Protein AF-A0ABD5V9C4-F1 (afdb_monomer)

Mean predicted aligned error: 9.64 Å

Foldseek 3Di:
DDDPPPVVLVVVLQVVQLAKAFPVRVVVCVVVVNHDPLRVLQLVLLLCLQQHADPNAHQLDPLSNCCSVPRLEIEGEHEFDPDDLDFALNRGDLVSLLSNLVRVLVCVVCSVVSHQQYKYKYHYQAPPDLPSYDPVRQVSNLQSSLQSNLVNAPAFAAPPADLFLVFLRHARDHNNFGWQKAKAACNQPQQSSRHDVSGIMIMITTPSSCVQLAPPDPSNVVSVVSSQVSSCVRSVHHDPPQPDHSVDRVHRSLCRNYPDNDPPADVVVHDPHDGDGDDPPPPPPPPDDDDPPDDDDDDDDDD

Nearest PDB structures (foldseek):
  3vx8-assembly2_D  TM=3.347E-01  e=6.903E+00  Arabidopsis thaliana
  4jd7-assembly1_A  TM=1.913E-01  e=1.996E+00  Pseudomonas putida F1

Sequence (303 aa):
MSTGVASGREELVGGDVVRLFEQPRVERRIENGTLPAWARRQYEAFDEKLLGERNGTDFPCHFGVDAQRNGGALYTFVPLADGTNAVGADALDATALDALADVVAAYLATREMHGPRTSLVTFFEPPADPDAWTEADYREAFWRVLQSLHDADTAPWPADIATDPAHPQFEFCYAGEPMFVTGAAPFYDERASRYNGVGLEVTFQPRSVFAGITGDTDAGQRAREQIHDRIEDYDGTHPHAHIGDWEDDDSHEWKQYLLPAGDEAFADDACPLDVHPVDVASSNDDAGPEDDATASPGDGESA

Solvent-accessible surface area (backbone atoms only — not comparable to full-atom values): 17469 Å² total; per-residue (Å²): 142,80,70,69,68,55,57,58,49,58,69,43,53,52,68,68,38,43,40,81,34,52,42,73,56,52,53,51,26,52,77,68,69,71,46,56,72,63,57,45,49,45,51,52,52,50,50,47,55,40,75,36,66,51,99,90,31,57,47,44,54,61,67,58,33,49,21,67,77,69,54,28,35,33,35,36,34,37,47,52,40,83,97,58,96,52,54,29,48,73,23,56,25,66,70,45,51,56,38,42,42,54,31,53,49,51,42,72,77,45,32,72,81,62,34,84,66,38,33,40,42,34,35,41,50,48,63,95,51,80,84,72,57,52,64,68,26,53,48,41,30,53,51,43,52,54,41,54,39,50,76,67,46,84,41,46,62,48,93,90,47,46,72,49,71,88,41,27,61,20,53,59,56,57,73,52,38,51,37,50,51,41,45,27,26,56,73,35,81,65,38,50,88,35,40,27,88,65,27,49,34,41,36,46,30,52,55,70,53,44,70,80,46,42,80,90,36,80,63,4,40,53,51,46,52,55,33,52,57,31,39,25,68,45,29,71,43,77,76,57,96,49,73,68,54,64,90,36,79,93,30,44,51,68,53,46,21,60,60,66,85,63,90,71,62,56,70,93,80,47,66,91,66,87,73,76,73,52,76,78,75,78,84,72,81,80,76,72,81,80,82,79,82,80,80,83,88,84,91,82,82,87,135

Structure (mmCIF, N/CA/C/O backbone):
data_AF-A0ABD5V9C4-F1
#
_entry.id   AF-A0ABD5V9C4-F1
#
loop_
_atom_site.group_PDB
_atom_site.id
_atom_site.type_symbol
_atom_site.label_atom_id
_atom_site.label_alt_id
_atom_site.label_comp_id
_atom_site.label_asym_id
_atom_site.label_entity_id
_atom_site.label_seq_id
_atom_site.pdbx_PDB_ins_code
_atom_site.Cartn_x
_atom_site.Cartn_y
_atom_site.Cartn_z
_atom_site.occupancy
_atom_site.B_iso_or_equiv
_atom_site.auth_seq_id
_atom_site.auth_comp_id
_atom_site.auth_asym_id
_atom_site.auth_atom_id
_atom_site.pdbx_PDB_model_num
ATOM 1 N N . MET A 1 1 ? 8.015 13.579 41.600 1.00 35.28 1 MET A N 1
ATOM 2 C CA . MET A 1 1 ? 8.555 12.402 40.890 1.00 35.28 1 MET A CA 1
ATOM 3 C C . MET A 1 1 ? 7.622 12.137 39.725 1.00 35.28 1 MET A C 1
ATOM 5 O O . MET A 1 1 ? 6.601 11.494 39.912 1.00 35.28 1 MET A O 1
ATOM 9 N N . SER A 1 2 ? 7.891 12.771 38.585 1.00 41.50 2 SER A N 1
ATOM 10 C CA . SER A 1 2 ? 7.053 12.699 37.388 1.00 41.50 2 SER A CA 1
ATOM 11 C C . SER A 1 2 ? 7.839 11.977 36.298 1.00 41.50 2 SER A C 1
ATOM 13 O O . SER A 1 2 ? 8.958 12.375 35.994 1.00 41.50 2 SER A O 1
ATOM 15 N N . THR A 1 3 ? 7.250 10.890 35.796 1.00 43.06 3 THR A N 1
ATOM 16 C CA . THR A 1 3 ? 7.222 10.505 34.374 1.00 43.06 3 THR A CA 1
ATOM 17 C C . THR A 1 3 ? 8.545 10.431 33.601 1.00 43.06 3 THR A C 1
ATOM 19 O O . THR A 1 3 ? 8.660 11.008 32.531 1.00 43.06 3 THR A O 1
ATOM 22 N N . GLY A 1 4 ? 9.504 9.624 34.064 1.00 30.88 4 GLY A N 1
ATOM 23 C CA . GLY A 1 4 ? 10.538 9.067 33.167 1.00 30.88 4 GLY A CA 1
ATOM 24 C C . GLY A 1 4 ? 10.035 7.876 32.332 1.00 30.88 4 GLY A C 1
ATOM 25 O O . GLY A 1 4 ? 10.556 7.587 31.266 1.00 30.88 4 GLY A O 1
ATOM 26 N N . VAL A 1 5 ? 8.981 7.195 32.802 1.00 39.78 5 VAL A N 1
ATOM 27 C CA . VAL A 1 5 ? 8.422 5.986 32.162 1.00 39.78 5 VAL A CA 1
ATOM 28 C C . VAL A 1 5 ? 7.434 6.318 31.033 1.00 39.78 5 VAL A C 1
ATOM 30 O O . VAL A 1 5 ? 7.246 5.502 30.140 1.00 39.78 5 VAL A O 1
ATOM 33 N N . ALA A 1 6 ? 6.805 7.499 31.063 1.00 37.34 6 ALA A N 1
ATOM 34 C CA . ALA A 1 6 ? 5.898 7.938 29.997 1.00 37.34 6 ALA A CA 1
ATOM 35 C C . ALA A 1 6 ? 6.688 8.316 28.736 1.00 37.34 6 ALA A C 1
ATOM 37 O O . ALA A 1 6 ? 6.444 7.737 27.686 1.00 37.34 6 ALA A O 1
ATOM 38 N N . SER A 1 7 ? 7.728 9.145 28.901 1.00 39.88 7 SER A N 1
ATOM 39 C CA . SER A 1 7 ? 8.610 9.564 27.805 1.00 39.88 7 SER A CA 1
ATOM 40 C C . SER A 1 7 ? 9.297 8.376 27.122 1.00 39.88 7 SER A C 1
ATOM 42 O O . SER A 1 7 ? 9.344 8.318 25.904 1.00 39.88 7 SER A O 1
ATOM 44 N N . GLY A 1 8 ? 9.749 7.374 27.890 1.00 34.19 8 GLY A N 1
ATOM 45 C CA . GLY A 1 8 ? 10.355 6.165 27.317 1.00 34.19 8 GLY A CA 1
ATOM 46 C C . GLY A 1 8 ? 9.358 5.190 26.674 1.00 34.19 8 GLY A C 1
ATOM 47 O O . GLY A 1 8 ? 9.771 4.333 25.904 1.00 34.19 8 GLY A O 1
ATOM 48 N N . ARG A 1 9 ? 8.051 5.285 26.975 1.00 40.12 9 ARG A N 1
ATOM 49 C CA . ARG A 1 9 ? 7.013 4.554 26.224 1.00 40.12 9 ARG A CA 1
ATOM 50 C C . ARG A 1 9 ? 6.678 5.272 24.926 1.00 40.12 9 ARG A C 1
ATOM 52 O O . ARG A 1 9 ? 6.491 4.581 23.943 1.00 40.12 9 ARG A O 1
ATOM 59 N N . GLU A 1 10 ? 6.624 6.601 24.915 1.00 42.19 10 GLU A N 1
ATOM 60 C CA . GLU A 1 10 ? 6.401 7.391 23.694 1.00 42.19 10 GLU A CA 1
ATOM 61 C C . GLU A 1 10 ? 7.551 7.209 22.687 1.00 42.19 10 GLU A C 1
ATOM 63 O O . GLU A 1 10 ? 7.295 6.948 21.520 1.00 42.19 10 GLU A O 1
ATOM 68 N N . GLU A 1 11 ? 8.803 7.194 23.150 1.00 40.12 11 GLU A N 1
ATOM 69 C CA . GLU A 1 11 ? 9.997 7.022 22.300 1.00 40.12 11 GLU A CA 1
ATOM 70 C C . GLU A 1 11 ? 10.139 5.594 21.723 1.00 40.12 11 GLU A C 1
ATOM 72 O O . GLU A 1 11 ? 10.697 5.393 20.649 1.00 40.12 11 GLU A O 1
ATOM 77 N N . LEU A 1 12 ? 9.580 4.581 22.398 1.00 44.62 12 LEU A N 1
ATOM 78 C CA . LEU A 1 12 ? 9.503 3.212 21.871 1.00 44.62 12 LEU A CA 1
ATOM 79 C C . LEU A 1 12 ? 8.319 3.008 20.919 1.00 44.62 12 LEU A C 1
ATOM 81 O O . LEU A 1 12 ? 8.306 2.024 20.191 1.00 44.62 12 LEU A O 1
ATOM 85 N N . VAL A 1 13 ? 7.310 3.881 20.926 1.00 49.19 13 VAL A N 1
ATOM 86 C CA . VAL A 1 13 ? 6.051 3.650 20.203 1.00 49.19 13 VAL A CA 1
ATOM 87 C C . VAL A 1 13 ? 6.197 3.808 18.687 1.00 49.19 13 VAL A C 1
ATOM 89 O O . VAL A 1 13 ? 5.515 3.080 17.970 1.00 49.19 13 VAL A O 1
ATOM 92 N N . GLY A 1 14 ? 7.110 4.657 18.203 1.00 50.81 14 GLY A N 1
ATOM 93 C CA . GLY A 1 14 ? 7.390 4.788 16.766 1.00 50.81 14 GLY A CA 1
ATOM 94 C C . GLY A 1 14 ? 8.036 3.527 16.176 1.00 50.81 14 GLY A C 1
ATOM 95 O O . GLY A 1 14 ? 7.484 2.898 15.280 1.00 50.81 14 GLY A O 1
ATOM 96 N N . GLY A 1 15 ? 9.165 3.084 16.738 1.00 56.41 15 GLY A N 1
ATOM 97 C CA . GLY A 1 15 ? 9.875 1.886 16.262 1.00 56.41 15 GLY A CA 1
ATOM 98 C C . GLY A 1 15 ? 9.239 0.545 16.662 1.00 56.41 15 GLY A C 1
ATOM 99 O O . GLY A 1 15 ? 9.500 -0.473 16.028 1.00 56.41 15 GLY A O 1
ATOM 100 N N . ASP A 1 16 ? 8.392 0.489 17.700 1.00 73.62 16 ASP A N 1
ATOM 101 C CA . ASP A 1 16 ? 7.767 -0.773 18.138 1.00 73.62 16 ASP A CA 1
ATOM 102 C C . ASP A 1 16 ? 6.680 -1.286 17.180 1.00 73.62 16 ASP A C 1
ATOM 104 O O . ASP A 1 16 ? 6.292 -2.457 17.274 1.00 73.62 16 ASP A O 1
ATOM 108 N N . VAL A 1 17 ? 6.186 -0.438 16.275 1.00 85.75 17 VAL A N 1
ATOM 109 C CA . VAL A 1 17 ? 5.104 -0.788 15.346 1.00 85.75 17 VAL A CA 1
ATOM 110 C C . VAL A 1 17 ? 5.568 -1.089 13.920 1.00 85.75 17 VAL A C 1
ATOM 112 O O . VAL A 1 17 ? 4.803 -1.704 13.177 1.00 85.75 17 VAL A O 1
ATOM 115 N N . VAL A 1 18 ? 6.826 -0.791 13.570 1.00 95.56 18 VAL A N 1
ATOM 116 C CA . VAL A 1 18 ? 7.438 -1.265 12.318 1.00 95.56 18 VAL A CA 1
ATOM 117 C C . VAL A 1 18 ? 7.917 -2.700 12.520 1.00 95.56 18 VAL A C 1
ATOM 119 O O . VAL A 1 18 ? 9.080 -2.980 12.806 1.00 95.56 18 VAL A O 1
ATOM 122 N N . ARG A 1 19 ? 6.969 -3.633 12.489 1.00 96.50 19 ARG A N 1
ATOM 123 C CA . ARG A 1 19 ? 7.200 -5.068 12.666 1.00 96.50 19 ARG A CA 1
ATOM 124 C C . ARG A 1 19 ? 6.170 -5.840 11.862 1.00 96.50 19 ARG A C 1
ATOM 126 O O . ARG A 1 19 ? 5.063 -5.363 11.641 1.00 96.50 19 ARG A O 1
ATOM 133 N N . LEU A 1 20 ? 6.500 -7.083 11.537 1.00 97.62 20 LEU A N 1
ATOM 134 C CA . LEU A 1 20 ? 5.546 -8.001 10.935 1.00 97.62 20 LEU A CA 1
ATOM 135 C C . LEU A 1 20 ? 4.531 -8.491 11.981 1.00 97.62 20 LEU A C 1
ATOM 137 O O . LEU A 1 20 ? 4.903 -9.128 12.972 1.00 97.62 20 LEU A O 1
ATOM 141 N N . PHE A 1 21 ? 3.249 -8.207 11.761 1.00 97.75 21 PHE A N 1
ATOM 142 C CA . PHE A 1 21 ? 2.154 -8.639 12.623 1.00 97.75 21 PHE A CA 1
ATOM 143 C C . PHE A 1 21 ? 1.166 -9.540 11.886 1.00 97.75 21 PHE A C 1
ATOM 145 O O . PHE A 1 21 ? 0.663 -9.196 10.823 1.00 97.75 21 PHE A O 1
ATOM 152 N N . GLU A 1 22 ? 0.803 -10.654 12.517 1.00 97.00 22 GLU A N 1
ATOM 153 C CA . GLU A 1 22 ? -0.407 -11.399 12.163 1.00 97.00 22 GLU A CA 1
ATOM 154 C C . GLU A 1 22 ? -1.659 -10.656 12.650 1.00 97.00 22 GLU A C 1
ATOM 156 O O . GLU A 1 22 ? -1.633 -9.995 13.697 1.00 97.00 22 GLU A O 1
ATOM 161 N N . GLN A 1 23 ? -2.786 -10.840 11.960 1.00 96.94 23 GLN A N 1
ATOM 162 C CA . GLN A 1 23 ? -4.058 -10.196 12.305 1.00 96.94 23 GLN A CA 1
ATOM 163 C C . GLN A 1 23 ? -4.465 -10.340 13.787 1.00 96.94 23 GLN A C 1
ATOM 165 O O . GLN A 1 23 ? -4.690 -9.316 14.441 1.00 96.94 23 GLN A O 1
ATOM 170 N N . PRO A 1 24 ? -4.440 -11.545 14.408 1.00 96.81 24 PRO A N 1
ATOM 171 C CA . PRO A 1 24 ? -4.845 -11.693 15.811 1.00 96.81 24 PRO A CA 1
ATOM 172 C C . PRO A 1 24 ? -3.925 -10.944 16.784 1.00 96.81 24 PRO A C 1
ATOM 174 O O . PRO A 1 24 ? -4.288 -10.668 17.934 1.00 96.81 24 PRO A O 1
ATOM 177 N N . ARG A 1 25 ? -2.689 -10.638 16.366 1.00 96.50 25 ARG A N 1
ATOM 178 C CA . ARG A 1 25 ? -1.762 -9.826 17.153 1.00 96.50 25 ARG A CA 1
ATOM 179 C C . ARG A 1 25 ? -2.133 -8.350 17.073 1.00 96.50 25 ARG A C 1
ATOM 181 O O . ARG A 1 25 ? -2.079 -7.697 18.116 1.00 96.50 25 ARG A O 1
ATOM 188 N N . VAL A 1 26 ? -2.517 -7.849 15.898 1.00 97.50 26 VAL A N 1
ATOM 189 C CA . VAL A 1 26 ? -3.019 -6.476 15.719 1.00 97.50 26 VAL A CA 1
ATOM 190 C C . VAL A 1 26 ? -4.281 -6.264 16.554 1.00 97.50 26 VAL A C 1
ATOM 192 O O . VAL A 1 26 ? -4.300 -5.380 17.411 1.00 97.50 26 VAL A O 1
ATOM 195 N N . GLU A 1 27 ? -5.274 -7.141 16.410 1.00 97.44 27 GLU A N 1
ATOM 196 C CA . GLU A 1 27 ? -6.546 -7.085 17.145 1.00 97.44 27 GLU A CA 1
ATOM 197 C C . GLU A 1 27 ? -6.321 -7.093 18.663 1.00 97.44 27 GLU A C 1
ATOM 199 O O . GLU A 1 27 ? -6.804 -6.222 19.387 1.00 97.44 27 GLU A O 1
ATOM 204 N N . ARG A 1 28 ? -5.456 -7.985 19.160 1.00 97.56 28 ARG A N 1
ATOM 205 C CA . ARG A 1 28 ? -5.071 -8.007 20.578 1.00 97.56 28 ARG A CA 1
ATOM 206 C C . ARG A 1 28 ? -4.403 -6.705 21.025 1.00 97.56 28 ARG A C 1
ATOM 208 O O . ARG A 1 28 ? -4.569 -6.296 22.177 1.00 97.56 28 ARG A O 1
ATOM 215 N N . ARG A 1 29 ? -3.590 -6.060 20.180 1.00 96.44 29 ARG A N 1
ATOM 216 C CA . ARG A 1 29 ? -2.978 -4.767 20.530 1.00 96.44 29 ARG A CA 1
ATOM 217 C C . ARG A 1 29 ? -4.027 -3.656 20.592 1.00 96.44 29 ARG A C 1
ATOM 219 O O . ARG A 1 29 ? -3.899 -2.810 21.481 1.00 96.44 29 ARG A O 1
ATOM 226 N N . ILE A 1 30 ? -5.041 -3.687 19.724 1.00 96.94 30 ILE A N 1
ATOM 227 C CA . ILE A 1 30 ? -6.201 -2.781 19.751 1.00 96.94 30 ILE A CA 1
ATOM 228 C C . ILE A 1 30 ? -6.988 -2.968 21.052 1.00 96.94 30 ILE A C 1
ATOM 230 O O . ILE A 1 30 ? -7.169 -2.002 21.794 1.00 96.94 30 ILE A O 1
ATOM 234 N N . GLU A 1 31 ? -7.368 -4.204 21.386 1.00 96.94 31 GLU A N 1
ATOM 235 C CA . GLU A 1 31 ? -8.114 -4.538 22.610 1.00 96.94 31 GLU A CA 1
ATOM 236 C C . GLU A 1 31 ? -7.394 -4.079 23.885 1.00 96.94 31 GLU A C 1
ATOM 238 O O . GLU A 1 31 ? -8.012 -3.558 24.812 1.00 96.94 31 GLU A O 1
ATOM 243 N N . ASN A 1 32 ? -6.068 -4.240 23.926 1.00 95.62 32 ASN A N 1
ATOM 244 C CA . ASN A 1 32 ? -5.251 -3.848 25.075 1.00 95.62 32 ASN A CA 1
ATOM 245 C C . ASN A 1 32 ? -4.858 -2.359 25.082 1.00 95.62 32 ASN A C 1
ATOM 247 O O . ASN A 1 32 ? -4.154 -1.932 25.998 1.00 95.62 32 ASN A O 1
ATOM 251 N N . GLY A 1 33 ? -5.249 -1.573 24.072 1.00 93.44 33 GLY A N 1
ATOM 252 C CA . GLY A 1 33 ? -4.878 -0.156 23.959 1.00 93.44 33 GLY A CA 1
ATOM 253 C C . GLY A 1 33 ? -3.369 0.072 23.801 1.00 93.44 33 GLY A C 1
ATOM 254 O O . GLY A 1 33 ? -2.827 1.047 24.315 1.00 93.44 33 GLY A O 1
ATOM 255 N N . THR A 1 34 ? -2.675 -0.862 23.145 1.00 93.94 34 THR A N 1
ATOM 256 C CA . THR A 1 34 ? -1.213 -0.830 22.927 1.00 93.94 34 THR A CA 1
ATOM 257 C C . THR A 1 34 ? -0.818 -0.563 21.476 1.00 93.94 34 THR A C 1
ATOM 259 O O . THR A 1 34 ? 0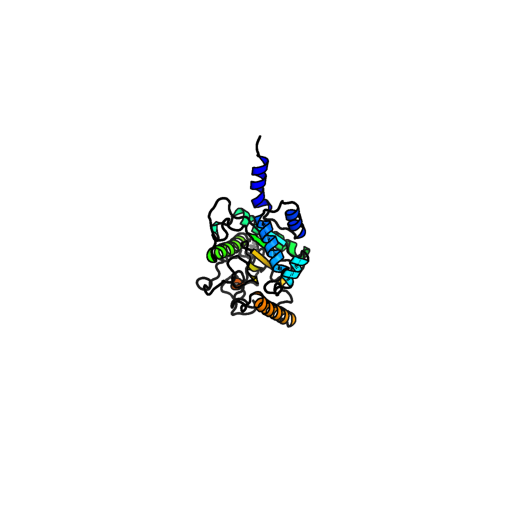.369 -0.411 21.187 1.00 93.94 34 THR A O 1
ATOM 262 N N . LEU A 1 35 ? -1.785 -0.532 20.556 1.00 94.88 35 LEU A N 1
ATOM 263 C CA . LEU A 1 35 ? -1.585 -0.020 19.204 1.00 94.88 35 LEU A CA 1
ATOM 264 C C . LEU A 1 35 ? -1.801 1.506 19.213 1.00 94.88 35 LEU A C 1
ATOM 266 O O . LEU A 1 35 ? -2.773 1.953 19.832 1.00 94.88 35 LEU A O 1
ATOM 270 N N . PRO A 1 36 ? -0.937 2.309 18.565 1.00 94.50 36 PRO A N 1
ATOM 271 C CA . PRO A 1 36 ? -1.144 3.748 18.430 1.00 94.50 36 PRO A CA 1
ATOM 272 C C . PRO A 1 36 ? -2.508 4.077 17.832 1.00 94.50 36 PRO A C 1
ATOM 274 O O . PRO A 1 36 ? -3.034 3.333 17.004 1.00 94.50 36 PRO A O 1
ATOM 277 N N . ALA A 1 37 ? -3.082 5.211 18.236 1.00 94.50 37 ALA A N 1
ATOM 278 C CA . ALA A 1 37 ? -4.426 5.591 17.811 1.00 94.50 37 ALA A CA 1
ATOM 279 C C . ALA A 1 37 ? -4.539 5.728 16.285 1.00 94.50 37 ALA A C 1
ATOM 281 O O . ALA A 1 37 ? -5.538 5.301 15.716 1.00 94.50 37 ALA A O 1
ATOM 282 N N . TRP A 1 38 ? -3.522 6.281 15.618 1.00 94.88 38 TRP A N 1
ATOM 283 C CA . TRP A 1 38 ? -3.510 6.396 14.159 1.00 94.88 38 TRP A CA 1
ATOM 284 C C . TRP A 1 38 ? -3.442 5.025 13.470 1.00 94.88 38 TRP A C 1
ATOM 286 O O . TRP A 1 38 ? -4.185 4.789 12.523 1.00 94.88 38 TRP A O 1
ATOM 296 N N . ALA A 1 39 ? -2.622 4.106 13.991 1.00 97.12 39 ALA A N 1
ATOM 297 C CA . ALA A 1 39 ? -2.432 2.763 13.444 1.00 97.12 39 ALA A CA 1
ATOM 298 C C . ALA A 1 39 ? -3.707 1.928 13.589 1.00 97.12 39 ALA A C 1
ATOM 300 O O . ALA A 1 39 ? -4.123 1.234 12.666 1.00 97.12 39 ALA A O 1
ATOM 301 N N . ARG A 1 40 ? -4.386 2.068 14.734 1.00 97.81 40 ARG A N 1
ATOM 302 C CA . ARG A 1 40 ? -5.722 1.511 14.945 1.00 97.81 40 ARG A CA 1
ATOM 303 C C . ARG A 1 40 ? -6.721 2.042 13.916 1.00 97.81 40 ARG A C 1
ATOM 305 O O . ARG A 1 40 ? -7.424 1.234 13.328 1.00 97.81 40 ARG A O 1
ATOM 312 N N . ARG A 1 41 ? -6.783 3.363 13.694 1.00 97.25 41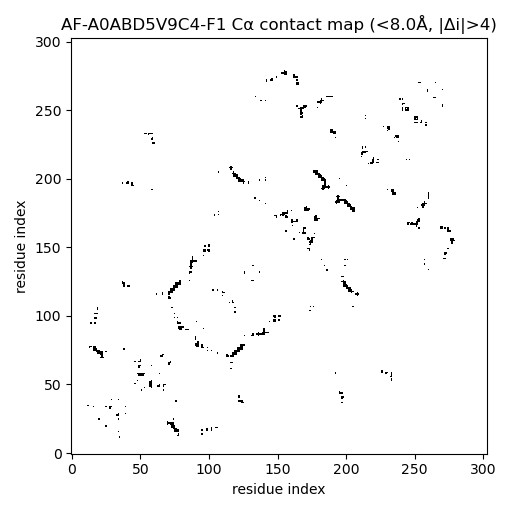 ARG A N 1
ATOM 313 C CA . ARG A 1 41 ? -7.711 3.953 12.710 1.00 97.25 41 ARG A CA 1
ATOM 314 C C . ARG A 1 41 ? -7.451 3.431 11.299 1.00 97.25 41 ARG A C 1
ATOM 316 O O . ARG A 1 41 ? -8.410 3.109 10.617 1.00 97.25 41 ARG A O 1
ATOM 323 N N . GLN A 1 42 ? -6.185 3.337 10.889 1.00 97.62 42 GLN A N 1
ATOM 324 C CA . GLN A 1 42 ? -5.792 2.761 9.598 1.00 97.62 42 GLN A CA 1
ATOM 325 C C . GLN A 1 42 ? -6.308 1.320 9.450 1.00 97.62 42 GLN A C 1
ATOM 327 O O . GLN A 1 42 ? -6.995 1.003 8.485 1.00 97.62 42 GLN A O 1
ATOM 332 N N . TYR A 1 43 ? -6.048 0.472 10.451 1.00 98.19 43 TYR A N 1
ATOM 333 C CA . TYR A 1 43 ? -6.512 -0.916 10.449 1.00 98.19 43 TYR A CA 1
ATOM 334 C C . TYR A 1 43 ? -8.044 -1.031 10.438 1.00 98.19 43 TYR A C 1
ATOM 336 O O . TYR A 1 43 ? -8.589 -1.793 9.650 1.00 98.19 43 TYR A O 1
ATOM 344 N N . GLU A 1 44 ? -8.749 -0.274 11.285 1.00 97.62 44 GLU A N 1
ATOM 345 C CA . GLU A 1 44 ? -10.220 -0.291 11.345 1.00 97.62 44 GLU A CA 1
ATOM 346 C C . GLU A 1 44 ? -10.848 0.221 10.038 1.00 97.62 44 GLU A C 1
ATOM 348 O O . GLU A 1 44 ? -11.825 -0.357 9.573 1.00 97.62 44 GLU A O 1
ATOM 353 N N . ALA A 1 45 ? -10.269 1.250 9.409 1.00 96.06 45 ALA A N 1
ATOM 354 C CA . ALA A 1 45 ? -10.725 1.747 8.111 1.00 96.06 45 ALA A CA 1
ATOM 355 C C . ALA A 1 45 ? -10.502 0.723 6.989 1.00 96.06 45 ALA A C 1
ATOM 357 O O . ALA A 1 45 ? -11.355 0.566 6.117 1.00 96.06 45 ALA A O 1
ATOM 358 N N . PHE A 1 46 ? -9.377 0.004 7.013 1.00 96.62 46 PHE A N 1
ATOM 359 C CA . PHE A 1 46 ? -9.113 -1.088 6.079 1.00 96.62 46 PHE A CA 1
ATOM 360 C C . PHE A 1 46 ? -10.086 -2.255 6.276 1.00 96.62 46 PHE A C 1
ATOM 362 O O . PHE A 1 46 ? -10.664 -2.740 5.306 1.00 96.62 46 PHE A O 1
ATOM 369 N N . ASP A 1 47 ? -10.317 -2.668 7.523 1.00 96.31 47 ASP A N 1
ATOM 370 C CA . ASP A 1 47 ? -11.270 -3.726 7.864 1.00 96.31 47 ASP A CA 1
ATOM 371 C C . ASP A 1 47 ? -12.693 -3.372 7.403 1.00 96.31 47 ASP A C 1
ATOM 373 O O . ASP A 1 47 ? -13.336 -4.166 6.717 1.00 96.31 47 ASP A O 1
ATOM 377 N N . GLU A 1 48 ? -13.151 -2.145 7.678 1.00 94.75 48 GLU A N 1
ATOM 378 C CA . GLU A 1 48 ? -14.451 -1.642 7.222 1.00 94.75 48 GLU A CA 1
ATOM 379 C C . GLU A 1 48 ? -14.537 -1.581 5.692 1.00 94.75 48 GLU A C 1
ATOM 381 O O . GLU A 1 48 ? -15.549 -1.983 5.121 1.00 94.75 48 GLU A O 1
ATOM 386 N N . LYS A 1 49 ? -13.470 -1.140 5.013 1.00 93.56 49 LYS A N 1
ATOM 387 C CA . LYS A 1 49 ? -13.399 -1.103 3.545 1.00 93.56 49 LYS A CA 1
ATOM 388 C C . LYS A 1 49 ? -13.550 -2.495 2.932 1.00 93.56 49 LYS A C 1
ATOM 390 O O . LYS A 1 49 ? -14.254 -2.639 1.939 1.00 93.56 49 LYS A O 1
ATOM 395 N N . LEU A 1 50 ? -12.873 -3.503 3.485 1.00 93.94 50 LEU A N 1
ATOM 396 C CA . LEU A 1 50 ? -12.857 -4.854 2.919 1.00 93.94 50 LEU A CA 1
ATOM 397 C C . LEU A 1 50 ? -14.089 -5.675 3.311 1.00 93.94 50 LEU A C 1
ATOM 399 O O . LEU A 1 50 ? -14.567 -6.473 2.510 1.00 93.94 50 LEU A O 1
ATOM 403 N N . LEU A 1 51 ? -14.582 -5.538 4.541 1.00 94.75 51 LEU A N 1
ATOM 404 C CA . LEU A 1 51 ? -15.672 -6.371 5.064 1.00 94.75 51 LEU A CA 1
ATOM 405 C C . LEU A 1 51 ? -17.041 -5.688 5.033 1.00 94.75 51 LEU A C 1
ATOM 407 O O . LEU A 1 51 ? -18.050 -6.359 5.270 1.00 94.75 51 LEU A O 1
ATOM 411 N N . GLY A 1 52 ? -17.072 -4.381 4.788 1.00 90.81 52 GLY A N 1
ATOM 412 C CA . GLY A 1 52 ? -18.285 -3.594 4.635 1.00 90.81 52 GLY A CA 1
ATOM 413 C C . GLY A 1 52 ? -18.807 -3.552 3.201 1.00 90.81 52 GLY A C 1
ATOM 414 O O . GLY A 1 52 ? -18.302 -4.206 2.290 1.00 90.81 52 GLY A O 1
ATOM 415 N N . GLU A 1 53 ? -19.838 -2.730 3.020 1.00 85.12 53 GLU A N 1
ATOM 416 C CA . GLU A 1 53 ? -20.447 -2.433 1.726 1.00 85.12 53 GLU A CA 1
ATOM 417 C C . GLU A 1 53 ? -20.310 -0.936 1.437 1.00 85.12 53 GLU A C 1
ATOM 419 O O . GLU A 1 53 ? -20.543 -0.096 2.313 1.00 85.12 53 GLU A O 1
ATOM 424 N N . ARG A 1 54 ? -20.028 -0.580 0.183 1.00 78.50 54 ARG A N 1
ATOM 425 C CA . ARG A 1 54 ? -20.108 0.801 -0.306 1.00 78.50 54 ARG A CA 1
ATOM 426 C C . ARG A 1 54 ? -21.114 0.862 -1.439 1.00 78.50 54 ARG A C 1
ATOM 428 O O . ARG A 1 54 ? -21.086 0.041 -2.344 1.00 78.50 54 ARG A O 1
ATOM 435 N N . ASN A 1 55 ? -22.055 1.802 -1.367 1.00 75.75 55 ASN A N 1
ATOM 436 C CA . ASN A 1 55 ? -23.143 1.930 -2.346 1.00 75.75 55 ASN A CA 1
ATOM 437 C C . ASN A 1 55 ? -23.950 0.627 -2.579 1.00 75.75 55 ASN A C 1
ATOM 439 O O . ASN A 1 55 ? -24.514 0.433 -3.651 1.00 75.75 55 ASN A O 1
ATOM 443 N N . GLY A 1 56 ? -24.034 -0.251 -1.570 1.00 80.44 56 GLY A N 1
ATOM 444 C CA . GLY A 1 56 ? -24.705 -1.555 -1.675 1.00 80.44 56 GLY A CA 1
ATOM 445 C C . GLY A 1 56 ? -23.908 -2.615 -2.443 1.00 80.44 56 GLY A C 1
ATOM 446 O O . GLY A 1 56 ? -24.492 -3.595 -2.903 1.00 80.44 56 GLY A O 1
ATOM 447 N N . THR A 1 57 ? -22.601 -2.401 -2.608 1.00 84.81 57 THR A N 1
ATOM 448 C CA . THR A 1 57 ? -21.669 -3.317 -3.271 1.00 84.81 57 THR A CA 1
ATOM 449 C C . THR A 1 57 ? -20.554 -3.715 -2.305 1.00 84.81 57 THR A C 1
ATOM 451 O O . THR A 1 57 ? -20.036 -2.875 -1.564 1.00 84.81 57 THR A O 1
ATOM 454 N N . ASP A 1 58 ? -20.211 -5.002 -2.290 1.00 88.69 58 ASP A N 1
ATOM 455 C CA . ASP A 1 58 ? -19.074 -5.535 -1.534 1.00 88.69 58 ASP A CA 1
ATOM 456 C C . ASP A 1 58 ? -17.747 -5.098 -2.171 1.00 88.69 58 ASP A C 1
ATOM 458 O O . ASP A 1 58 ? -17.680 -4.856 -3.379 1.00 88.69 58 ASP A O 1
ATOM 462 N N . PHE A 1 59 ? -16.665 -5.089 -1.386 1.00 89.88 59 PHE A N 1
ATOM 463 C CA . PHE A 1 59 ? -15.325 -4.842 -1.919 1.00 89.88 59 PHE A CA 1
ATOM 464 C C . PHE A 1 59 ? -14.994 -5.809 -3.080 1.00 89.88 59 PHE A C 1
ATOM 466 O O . PHE A 1 59 ? -15.180 -7.027 -2.954 1.00 89.88 59 PHE A O 1
ATOM 473 N N . PRO A 1 60 ? -14.472 -5.311 -4.219 1.00 86.25 60 PRO A N 1
ATOM 474 C CA . PRO A 1 60 ? -14.428 -6.082 -5.462 1.00 86.25 60 PRO A CA 1
ATOM 475 C C . PRO A 1 60 ? -13.448 -7.262 -5.418 1.00 86.25 60 PRO A C 1
ATOM 477 O O . PRO A 1 60 ? -13.684 -8.304 -6.040 1.00 86.25 60 PRO A O 1
ATOM 480 N N . CYS A 1 61 ? -12.359 -7.135 -4.653 1.00 86.19 61 CYS A N 1
ATOM 481 C CA . CYS A 1 61 ? -11.333 -8.167 -4.551 1.00 86.19 61 CYS A CA 1
ATOM 482 C C . CYS A 1 61 ? -11.735 -9.260 -3.554 1.00 86.19 61 CYS A C 1
ATOM 484 O O . CYS A 1 61 ? -11.452 -9.168 -2.360 1.00 86.19 61 CYS A O 1
ATOM 486 N N . HIS A 1 62 ? -12.324 -10.348 -4.057 1.00 84.94 62 HIS A N 1
ATOM 487 C CA . HIS A 1 62 ? -12.705 -11.497 -3.229 1.00 84.94 62 HIS A CA 1
ATOM 488 C C . HIS A 1 62 ? -11.539 -12.057 -2.394 1.00 84.94 62 HIS A C 1
ATOM 490 O O . HIS A 1 62 ? -11.749 -12.447 -1.249 1.00 84.94 62 HIS A O 1
ATOM 496 N N . PHE A 1 63 ? -10.318 -12.069 -2.939 1.00 84.56 63 PHE A N 1
ATOM 497 C CA . PHE A 1 63 ? -9.136 -12.564 -2.226 1.00 84.56 63 PHE A CA 1
ATOM 498 C C . PHE A 1 63 ? -8.759 -11.677 -1.040 1.00 84.56 63 PHE A C 1
ATOM 500 O O . PHE A 1 63 ? -8.456 -12.204 0.024 1.00 84.56 63 PHE A O 1
ATOM 507 N N . GLY A 1 64 ? -8.840 -10.353 -1.200 1.00 88.62 64 GLY A N 1
ATOM 508 C CA . GLY A 1 64 ? -8.632 -9.410 -0.103 1.00 88.62 64 GLY A CA 1
ATOM 509 C C . GLY A 1 64 ? -9.676 -9.601 0.995 1.00 88.62 64 GLY A C 1
ATOM 510 O O . GLY A 1 64 ? -9.318 -9.754 2.159 1.00 88.62 64 GLY A O 1
ATOM 511 N N . VAL A 1 65 ? -10.959 -9.690 0.621 1.00 91.50 65 VAL A N 1
ATOM 512 C CA . VAL A 1 65 ? -12.066 -9.943 1.564 1.00 91.50 65 VAL A CA 1
ATOM 513 C C . VAL A 1 65 ? -11.846 -11.238 2.348 1.00 91.50 65 VAL A C 1
ATOM 515 O O . VAL A 1 65 ? -12.007 -11.261 3.567 1.00 91.50 65 VAL A O 1
ATOM 518 N N . ASP A 1 66 ? -11.483 -12.323 1.662 1.00 90.06 66 ASP A N 1
ATOM 519 C CA . ASP A 1 66 ? -11.231 -13.618 2.295 1.00 90.06 66 ASP A CA 1
ATOM 520 C C . ASP A 1 66 ? -10.017 -13.566 3.233 1.00 90.06 66 ASP A C 1
ATOM 522 O O . ASP A 1 66 ? -10.101 -14.037 4.369 1.00 90.06 66 ASP A O 1
ATOM 526 N N . ALA A 1 67 ? -8.924 -12.922 2.805 1.00 91.25 67 ALA A N 1
ATOM 527 C CA . ALA A 1 67 ? -7.733 -12.731 3.624 1.00 91.25 67 ALA A CA 1
ATOM 528 C C . ALA A 1 67 ? -8.046 -11.935 4.901 1.00 91.25 67 ALA A C 1
ATOM 530 O O . ALA A 1 67 ? -7.691 -12.386 5.988 1.00 91.25 67 ALA A O 1
ATOM 531 N N . GLN A 1 68 ? -8.773 -10.819 4.803 1.00 94.88 68 GLN A N 1
ATOM 532 C CA . GLN A 1 68 ? -9.169 -10.020 5.967 1.00 94.88 68 GLN A CA 1
ATOM 533 C C . GLN A 1 68 ? -10.101 -10.794 6.906 1.00 94.88 68 GLN A C 1
ATOM 535 O O . GLN A 1 68 ? -9.935 -10.794 8.126 1.00 94.88 68 GLN A O 1
ATOM 540 N N . ARG A 1 69 ? -11.089 -11.498 6.344 1.00 94.00 69 ARG A N 1
ATOM 541 C CA . ARG A 1 69 ? -12.083 -12.244 7.126 1.00 94.00 69 ARG A CA 1
ATOM 542 C C . ARG A 1 69 ? -11.470 -13.433 7.868 1.00 94.00 69 ARG A C 1
ATOM 544 O O . ARG A 1 69 ? -11.952 -13.784 8.944 1.00 94.00 69 ARG A O 1
ATOM 551 N N . ASN A 1 70 ? -10.444 -14.060 7.295 1.00 92.25 70 ASN A N 1
ATOM 552 C CA . ASN A 1 70 ? -9.874 -15.310 7.800 1.00 92.25 70 ASN A CA 1
ATOM 553 C C . ASN A 1 70 ? -8.474 -15.161 8.419 1.00 92.25 70 ASN A C 1
ATOM 555 O O . ASN A 1 70 ? -7.874 -16.174 8.780 1.00 92.25 70 ASN A O 1
ATOM 559 N N . GLY A 1 71 ? -7.939 -13.942 8.559 1.00 92.06 71 GLY A N 1
ATOM 560 C CA . GLY A 1 71 ? -6.608 -13.729 9.137 1.00 92.06 71 GLY A CA 1
ATOM 561 C C . GLY A 1 71 ? -5.447 -14.088 8.204 1.00 92.06 71 GLY A C 1
ATOM 562 O O . GLY A 1 71 ? -4.374 -14.441 8.684 1.00 92.06 71 GLY A O 1
ATOM 563 N N . GLY A 1 72 ? -5.671 -14.041 6.889 1.00 90.19 72 GLY A N 1
ATOM 564 C CA . GLY A 1 72 ? -4.698 -14.374 5.846 1.00 90.19 72 GLY A CA 1
ATOM 565 C C . GLY A 1 72 ? -3.786 -13.220 5.417 1.00 90.19 72 GLY A C 1
ATOM 566 O O . GLY A 1 72 ? -2.909 -13.436 4.588 1.00 90.19 72 GLY A O 1
ATOM 567 N N . ALA A 1 73 ? -3.976 -12.010 5.950 1.00 94.50 73 ALA A N 1
ATOM 568 C CA . ALA A 1 73 ? -3.097 -10.866 5.710 1.00 94.50 73 ALA A CA 1
ATOM 569 C C . ALA A 1 73 ? -2.137 -10.627 6.888 1.00 94.50 73 ALA A C 1
ATOM 571 O O . ALA A 1 73 ? -2.458 -10.892 8.053 1.00 94.50 73 ALA A O 1
ATOM 572 N N . LEU A 1 74 ? -0.953 -10.105 6.568 1.00 97.88 74 LEU A N 1
ATOM 573 C CA . LEU A 1 74 ? 0.018 -9.600 7.535 1.00 97.88 74 LEU A CA 1
ATOM 574 C C . LEU A 1 74 ? 0.062 -8.076 7.484 1.00 97.88 74 LEU A C 1
ATOM 576 O O . LEU A 1 74 ? -0.271 -7.473 6.467 1.00 97.88 74 LEU A O 1
ATOM 580 N N . TYR A 1 75 ? 0.498 -7.457 8.577 1.00 98.62 75 TYR A N 1
ATOM 581 C CA . TYR A 1 75 ? 0.436 -6.009 8.751 1.00 98.62 75 TYR A CA 1
ATOM 582 C C . TYR A 1 75 ? 1.739 -5.442 9.288 1.00 98.62 75 TYR A C 1
ATOM 584 O O . TYR A 1 75 ? 2.420 -6.082 10.090 1.00 98.62 75 TYR A O 1
ATOM 592 N N . THR A 1 76 ? 2.031 -4.203 8.914 1.00 98.69 76 THR A N 1
ATOM 593 C CA . THR A 1 76 ? 3.043 -3.364 9.563 1.00 98.69 76 THR A CA 1
ATOM 594 C C . THR A 1 76 ? 2.592 -1.906 9.550 1.00 98.69 76 THR A C 1
ATOM 596 O O . THR A 1 76 ? 1.736 -1.513 8.755 1.00 98.69 76 THR A O 1
ATOM 599 N N . PHE A 1 77 ? 3.135 -1.106 10.463 1.00 98.25 77 PHE A N 1
ATOM 600 C CA . PHE A 1 77 ? 2.744 0.285 10.650 1.00 98.25 77 PHE A CA 1
ATOM 601 C C . PHE A 1 77 ? 3.996 1.156 10.672 1.00 98.25 77 PHE A C 1
ATOM 603 O O . PHE A 1 77 ? 4.884 0.926 11.488 1.00 98.25 77 PHE A O 1
ATOM 610 N N . VAL A 1 78 ? 4.061 2.149 9.791 1.00 97.25 78 VAL A N 1
ATOM 611 C CA . VAL A 1 78 ? 5.242 2.991 9.578 1.00 97.25 78 VAL A CA 1
ATOM 612 C C . VAL A 1 78 ? 4.947 4.409 10.077 1.00 97.25 78 VAL A C 1
ATOM 614 O O . VAL A 1 78 ? 4.090 5.075 9.494 1.00 97.25 78 VAL A O 1
ATOM 617 N N . PRO A 1 79 ? 5.583 4.873 11.168 1.00 94.50 79 PRO A N 1
ATOM 618 C CA . PRO A 1 79 ? 5.406 6.240 11.649 1.00 94.50 79 PRO A CA 1
ATOM 619 C C . PRO A 1 79 ? 6.012 7.263 10.678 1.00 94.50 79 PRO A C 1
ATOM 621 O O . PRO A 1 79 ? 6.898 6.935 9.884 1.00 94.50 79 PRO A O 1
ATOM 624 N N . LEU A 1 80 ? 5.556 8.511 10.772 1.00 92.56 80 LEU A N 1
ATOM 625 C CA . LEU A 1 80 ? 6.218 9.642 10.117 1.00 92.56 80 LEU A CA 1
ATOM 626 C C . LEU A 1 80 ? 7.367 10.159 10.993 1.00 92.56 80 LEU A C 1
ATOM 628 O O . LEU A 1 80 ? 7.476 9.826 12.173 1.00 92.56 80 LEU A O 1
ATOM 632 N N . ALA A 1 81 ? 8.228 10.995 10.419 1.00 89.62 81 ALA A N 1
ATOM 633 C CA . ALA A 1 81 ? 9.295 11.656 11.155 1.00 89.62 81 ALA A CA 1
ATOM 634 C C . ALA A 1 81 ? 8.728 12.663 12.175 1.00 89.62 81 ALA A C 1
ATOM 636 O O . ALA A 1 81 ? 7.937 13.551 11.838 1.00 89.62 81 ALA A O 1
ATOM 637 N N . ASP A 1 82 ? 9.175 12.557 13.428 1.00 78.88 82 ASP A N 1
ATOM 638 C CA . ASP A 1 82 ? 8.699 13.393 14.531 1.00 78.88 82 ASP A CA 1
ATOM 639 C C . ASP A 1 82 ? 8.910 14.898 14.286 1.00 78.88 82 ASP A C 1
ATOM 641 O O . ASP A 1 82 ? 9.985 15.361 13.898 1.00 78.88 82 ASP A O 1
ATOM 645 N N . GLY A 1 83 ? 7.900 15.701 14.639 1.00 63.00 83 GLY A N 1
ATOM 646 C CA . GLY A 1 83 ? 8.065 17.143 14.856 1.00 63.00 83 GLY A CA 1
ATOM 647 C C . GLY A 1 83 ? 8.264 17.994 13.599 1.00 63.00 83 GLY A C 1
ATOM 648 O O . GLY A 1 83 ? 8.711 19.139 13.714 1.00 63.00 83 GLY A O 1
ATOM 649 N N . THR A 1 84 ? 7.916 17.484 12.418 1.00 59.34 84 THR A N 1
ATOM 650 C CA . THR A 1 84 ? 8.013 18.234 11.162 1.00 59.34 84 THR A CA 1
ATOM 651 C C . THR A 1 84 ? 6.627 18.513 10.571 1.00 59.34 84 THR A C 1
ATOM 653 O O . THR A 1 84 ? 5.743 17.667 10.592 1.00 59.34 84 THR A O 1
ATOM 656 N N . ASN A 1 85 ? 6.433 19.712 10.010 1.00 75.88 85 ASN A N 1
ATOM 657 C CA . ASN A 1 85 ? 5.348 19.974 9.050 1.00 75.88 85 ASN A CA 1
ATOM 658 C C . ASN A 1 85 ? 5.770 19.504 7.642 1.00 75.88 85 ASN A C 1
ATOM 660 O O . ASN A 1 85 ? 5.419 20.146 6.653 1.00 75.88 85 ASN A O 1
ATOM 664 N N . ALA A 1 86 ? 6.634 18.487 7.563 1.00 87.75 86 ALA A N 1
ATOM 665 C CA . ALA A 1 86 ? 7.086 17.958 6.292 1.00 87.75 86 ALA A CA 1
ATOM 666 C C . ALA A 1 86 ? 5.917 17.263 5.591 1.00 87.75 86 ALA A C 1
ATOM 668 O O . ALA A 1 86 ? 4.967 16.786 6.222 1.00 87.75 86 ALA A O 1
ATOM 669 N N . VAL A 1 87 ? 5.993 17.242 4.271 1.00 92.94 87 VAL A N 1
ATOM 670 C CA . VAL A 1 87 ? 4.991 16.635 3.404 1.00 92.94 87 VAL A CA 1
ATOM 671 C C . VAL A 1 87 ? 5.680 15.685 2.443 1.00 92.94 87 VAL A C 1
ATOM 673 O O . VAL A 1 87 ? 6.898 15.751 2.257 1.00 92.94 87 VAL A O 1
ATOM 676 N N . GLY A 1 88 ? 4.898 14.767 1.891 1.00 93.06 88 GLY A N 1
ATOM 677 C CA . GLY A 1 88 ? 5.370 13.800 0.917 1.00 93.06 88 GLY A CA 1
ATOM 678 C C . GLY A 1 88 ? 6.591 13.014 1.384 1.00 93.06 88 GLY A C 1
ATOM 679 O O . GLY A 1 88 ? 6.625 12.497 2.503 1.00 93.06 88 GLY A O 1
ATOM 680 N N . ALA A 1 89 ? 7.596 12.906 0.516 1.00 93.94 89 ALA A N 1
ATOM 681 C CA . ALA A 1 89 ? 8.787 12.099 0.771 1.00 93.94 89 ALA A CA 1
ATOM 682 C C . ALA A 1 89 ? 9.584 12.550 2.010 1.00 93.94 89 ALA A C 1
ATOM 684 O O . ALA A 1 89 ? 10.178 11.710 2.687 1.00 93.94 89 ALA A O 1
ATOM 685 N N . ASP A 1 90 ? 9.585 13.849 2.321 1.00 93.38 90 ASP A N 1
ATOM 686 C CA . ASP A 1 90 ? 10.360 14.425 3.429 1.00 93.38 90 ASP A CA 1
ATOM 687 C C . ASP A 1 90 ? 9.746 14.131 4.806 1.00 93.38 90 ASP A C 1
ATOM 689 O O . ASP A 1 90 ? 10.404 14.308 5.832 1.00 93.38 90 ASP A O 1
ATOM 693 N N . ALA A 1 91 ? 8.488 13.687 4.845 1.00 93.88 91 ALA A N 1
ATOM 694 C CA . ALA A 1 91 ? 7.813 13.308 6.080 1.00 93.88 91 ALA A CA 1
ATOM 695 C C . ALA A 1 91 ? 8.121 11.874 6.531 1.00 93.88 91 ALA A C 1
ATOM 697 O O . ALA A 1 91 ? 7.781 11.503 7.654 1.00 93.88 91 ALA A O 1
ATOM 698 N N . LEU A 1 92 ? 8.731 11.054 5.673 1.00 94.25 92 LEU A N 1
ATOM 699 C CA . LEU A 1 92 ? 9.043 9.664 5.989 1.00 94.25 92 LEU A CA 1
ATOM 700 C C . LEU A 1 92 ? 10.313 9.574 6.840 1.00 94.25 92 LEU A C 1
ATOM 702 O O . LEU A 1 92 ? 11.353 10.138 6.498 1.00 94.25 92 LEU A O 1
ATOM 706 N N . ASP A 1 93 ? 10.241 8.833 7.945 1.00 92.56 93 ASP A N 1
ATOM 707 C CA . ASP A 1 93 ? 11.401 8.591 8.797 1.00 92.56 93 ASP A CA 1
ATOM 708 C C . ASP A 1 93 ? 12.327 7.534 8.178 1.00 92.56 93 ASP A C 1
ATOM 710 O O . ASP A 1 93 ? 11.915 6.405 7.914 1.00 92.56 93 ASP A O 1
ATOM 714 N N . ALA A 1 94 ? 13.599 7.883 7.973 1.00 92.81 94 ALA A N 1
ATOM 715 C CA . ALA A 1 94 ? 14.570 6.982 7.350 1.00 92.81 94 ALA A CA 1
ATOM 716 C C . ALA A 1 94 ? 14.788 5.692 8.161 1.00 92.81 94 ALA A C 1
ATOM 718 O O . ALA A 1 94 ? 14.913 4.622 7.578 1.00 92.81 94 ALA A O 1
ATOM 719 N N . THR A 1 95 ? 14.761 5.765 9.498 1.00 93.44 95 THR A N 1
ATOM 720 C CA . THR A 1 95 ? 14.925 4.572 10.349 1.00 93.44 95 THR A CA 1
ATOM 721 C C . THR A 1 95 ? 13.702 3.660 10.245 1.00 93.44 95 THR A C 1
ATOM 723 O O . THR A 1 95 ? 13.829 2.436 10.258 1.00 93.44 95 THR A O 1
ATOM 726 N N . ALA A 1 96 ? 12.505 4.237 10.124 1.00 95.25 96 ALA A N 1
ATOM 727 C CA . ALA A 1 96 ? 11.277 3.494 9.890 1.00 95.25 96 ALA A CA 1
ATOM 728 C C . ALA A 1 96 ? 11.248 2.842 8.498 1.00 95.25 96 ALA A C 1
ATOM 730 O O . ALA A 1 96 ? 10.750 1.723 8.376 1.00 95.25 96 ALA A O 1
ATOM 731 N N . LEU A 1 97 ? 11.803 3.495 7.470 1.00 96.56 97 LEU A N 1
ATOM 732 C CA . LEU A 1 97 ? 11.956 2.909 6.134 1.00 96.56 97 LEU A CA 1
ATOM 733 C C . LEU A 1 97 ? 12.988 1.770 6.117 1.00 96.56 97 LEU A C 1
ATOM 735 O O . LEU A 1 97 ? 12.700 0.718 5.549 1.00 96.56 97 LEU A O 1
ATOM 739 N N . ASP A 1 98 ? 14.121 1.918 6.808 1.00 95.88 98 ASP A N 1
ATOM 740 C CA . ASP A 1 98 ? 15.098 0.832 6.980 1.00 95.88 98 ASP A CA 1
ATOM 741 C C . ASP A 1 98 ? 14.453 -0.378 7.682 1.00 95.88 98 ASP A C 1
ATOM 743 O O . ASP A 1 98 ? 14.572 -1.521 7.240 1.00 95.88 98 ASP A O 1
ATOM 747 N N . ALA A 1 99 ? 13.685 -0.138 8.750 1.00 96.88 99 ALA A N 1
ATOM 748 C CA . ALA A 1 99 ? 12.951 -1.198 9.438 1.00 96.88 99 ALA A CA 1
ATOM 749 C C . ALA A 1 99 ? 11.833 -1.809 8.569 1.00 96.88 99 ALA A C 1
ATOM 751 O O . ALA A 1 99 ? 11.533 -2.998 8.696 1.00 96.88 99 ALA A O 1
ATOM 752 N N . LEU A 1 100 ? 11.212 -1.032 7.675 1.00 98.06 100 LEU A N 1
ATOM 753 C CA . LEU A 1 100 ? 10.247 -1.553 6.707 1.00 98.06 100 LEU A CA 1
ATOM 754 C C . LEU A 1 100 ? 10.925 -2.516 5.724 1.00 98.06 100 LEU A C 1
ATOM 756 O O . LEU A 1 100 ? 10.348 -3.563 5.439 1.00 98.06 100 LEU A O 1
ATOM 760 N N . ALA A 1 101 ? 12.141 -2.216 5.263 1.00 98.00 101 ALA A N 1
ATOM 761 C CA . ALA A 1 101 ? 12.919 -3.103 4.397 1.00 98.00 101 ALA A CA 1
ATOM 762 C C . ALA A 1 101 ? 13.146 -4.480 5.056 1.00 98.00 101 ALA A C 1
ATOM 764 O O . ALA A 1 101 ? 12.871 -5.524 4.448 1.00 98.00 101 ALA A O 1
ATOM 765 N N . ASP A 1 102 ? 13.520 -4.495 6.339 1.00 97.00 102 ASP A N 1
ATOM 766 C CA . ASP A 1 102 ? 13.626 -5.727 7.133 1.00 97.00 102 ASP A CA 1
ATOM 767 C C . ASP A 1 102 ? 12.278 -6.465 7.248 1.00 97.00 102 ASP A C 1
ATOM 769 O O . ASP A 1 102 ? 12.218 -7.696 7.164 1.00 97.00 102 ASP A O 1
ATOM 773 N N . VAL A 1 103 ? 11.173 -5.733 7.427 1.00 98.44 103 VAL A N 1
ATOM 774 C CA . VAL A 1 103 ? 9.825 -6.317 7.522 1.00 98.44 103 VAL A CA 1
ATOM 775 C C . VAL A 1 103 ? 9.375 -6.934 6.201 1.00 98.44 103 VAL A C 1
ATOM 777 O O . VAL A 1 103 ? 8.830 -8.038 6.223 1.00 98.44 103 VAL A O 1
ATOM 780 N N . VAL A 1 104 ? 9.605 -6.274 5.062 1.00 98.31 104 VAL A N 1
ATOM 781 C CA . VAL A 1 104 ? 9.263 -6.819 3.738 1.00 98.31 104 VAL A CA 1
ATOM 782 C C . VAL A 1 104 ? 10.088 -8.079 3.466 1.00 98.31 104 VAL A C 1
ATOM 784 O O . VAL A 1 104 ? 9.528 -9.086 3.032 1.00 98.31 104 VAL A O 1
ATOM 787 N N . ALA A 1 105 ? 11.378 -8.088 3.815 1.00 97.75 105 ALA A N 1
ATOM 788 C CA . ALA A 1 105 ? 12.223 -9.278 3.695 1.00 97.75 105 ALA A CA 1
ATOM 789 C C . ALA A 1 105 ? 11.711 -10.428 4.580 1.00 97.75 105 ALA A C 1
ATOM 791 O O . ALA A 1 105 ? 11.576 -11.567 4.124 1.00 97.75 105 ALA A O 1
ATOM 792 N N . ALA A 1 106 ? 11.365 -10.135 5.837 1.00 97.50 106 ALA A N 1
ATOM 793 C CA . ALA A 1 106 ? 10.799 -11.116 6.759 1.00 97.50 106 ALA A CA 1
ATOM 794 C C . ALA A 1 106 ? 9.455 -11.663 6.260 1.00 97.50 106 ALA A C 1
ATOM 796 O O . ALA A 1 106 ? 9.213 -12.868 6.337 1.00 97.50 106 ALA A O 1
ATOM 797 N N . TYR A 1 107 ? 8.594 -10.804 5.720 1.00 97.75 107 TYR A N 1
ATOM 798 C CA . TYR A 1 107 ? 7.344 -11.201 5.085 1.00 97.75 107 TYR A CA 1
ATOM 799 C C . TYR A 1 107 ? 7.602 -12.169 3.930 1.00 97.75 107 TYR A C 1
ATOM 801 O O . TYR A 1 107 ? 7.061 -13.273 3.938 1.00 97.75 107 TYR A O 1
ATOM 809 N N . LEU A 1 108 ? 8.472 -11.817 2.983 1.00 96.44 108 LEU A N 1
ATOM 810 C CA . LEU A 1 108 ? 8.770 -12.674 1.837 1.00 96.44 108 LEU A CA 1
ATOM 811 C C . LEU A 1 108 ? 9.325 -14.034 2.262 1.00 96.44 108 LEU A C 1
ATOM 813 O O . LEU A 1 108 ? 8.923 -15.049 1.694 1.00 96.44 108 LEU A O 1
ATOM 817 N N . ALA A 1 109 ? 10.162 -14.069 3.300 1.00 95.62 109 ALA A N 1
ATOM 818 C CA . ALA A 1 109 ? 10.724 -15.299 3.850 1.00 95.62 109 ALA A CA 1
ATOM 819 C C . ALA A 1 109 ? 9.707 -16.178 4.605 1.00 95.62 109 ALA A C 1
ATOM 821 O O . ALA A 1 109 ? 9.972 -17.359 4.830 1.00 95.62 109 ALA A O 1
ATOM 822 N N . THR A 1 110 ? 8.567 -15.625 5.036 1.00 95.19 110 THR A N 1
ATOM 823 C CA . THR A 1 110 ? 7.623 -16.318 5.932 1.00 95.19 110 THR A CA 1
ATOM 824 C C . THR A 1 110 ? 6.213 -16.492 5.375 1.00 95.19 110 THR A C 1
ATOM 826 O O . THR A 1 110 ? 5.482 -17.354 5.862 1.00 95.19 110 THR A O 1
ATOM 829 N N . ARG A 1 111 ? 5.835 -15.754 4.324 1.00 92.56 111 ARG A N 1
ATOM 830 C CA . ARG A 1 111 ? 4.479 -15.690 3.745 1.00 92.56 111 ARG A CA 1
ATOM 831 C C . ARG A 1 111 ? 3.816 -17.046 3.493 1.00 92.56 111 ARG A C 1
ATOM 833 O O . ARG A 1 111 ? 2.625 -17.193 3.760 1.00 92.56 111 ARG A O 1
ATOM 840 N N . GLU A 1 112 ? 4.578 -18.045 3.042 1.00 90.12 112 GLU A N 1
ATOM 841 C CA . GLU A 1 112 ? 4.066 -19.386 2.723 1.00 90.12 112 GLU A CA 1
ATOM 842 C C . GLU A 1 112 ? 3.529 -20.118 3.961 1.00 90.12 112 GLU A C 1
ATOM 844 O O . GLU A 1 112 ? 2.640 -20.962 3.847 1.00 90.12 112 GLU A O 1
ATOM 849 N N . MET A 1 113 ? 4.019 -19.769 5.157 1.00 92.12 113 MET A N 1
ATOM 850 C CA . MET A 1 113 ? 3.518 -20.311 6.425 1.00 92.12 113 MET A CA 1
ATOM 851 C C . MET A 1 113 ? 2.134 -19.765 6.795 1.00 92.12 113 MET A C 1
ATOM 853 O O . MET A 1 113 ? 1.427 -20.395 7.581 1.00 92.12 113 MET A O 1
ATOM 857 N N . HIS A 1 114 ? 1.747 -18.617 6.236 1.00 88.38 114 HIS A N 1
ATOM 858 C CA . HIS A 1 114 ? 0.483 -17.936 6.521 1.00 88.38 114 HIS A CA 1
ATOM 859 C C . HIS A 1 114 ? -0.592 -18.221 5.458 1.00 88.38 114 HIS A C 1
ATOM 861 O O . HIS A 1 114 ? -1.781 -18.075 5.730 1.00 88.38 114 HIS A O 1
ATOM 867 N N . GLY A 1 115 ? -0.190 -18.702 4.277 1.00 86.00 115 GLY A N 1
ATOM 868 C CA . GLY A 1 115 ? -1.096 -19.085 3.197 1.00 86.00 115 GLY A CA 1
ATOM 869 C C . GLY A 1 115 ? -0.527 -18.812 1.800 1.00 86.00 115 GLY A C 1
ATOM 870 O O . GLY A 1 115 ? 0.459 -18.093 1.650 1.00 86.00 115 GLY A O 1
ATOM 871 N N . PRO A 1 116 ? -1.153 -19.364 0.744 1.00 80.69 116 PRO A N 1
ATOM 872 C CA . PRO A 1 116 ? -0.671 -19.229 -0.636 1.00 80.69 116 PRO A CA 1
ATOM 873 C C . PRO A 1 116 ? -0.892 -17.835 -1.246 1.00 80.69 116 PRO A C 1
ATOM 875 O O . PRO A 1 116 ? -0.368 -17.552 -2.317 1.00 80.69 116 PRO A O 1
ATOM 878 N N . ARG A 1 117 ? -1.703 -16.982 -0.608 1.00 86.00 117 ARG A N 1
ATOM 879 C CA . ARG A 1 117 ? -2.053 -15.630 -1.079 1.00 86.00 117 ARG A CA 1
ATOM 880 C C . ARG A 1 117 ? -1.918 -14.584 0.027 1.00 86.00 117 ARG A C 1
ATOM 882 O O . ARG A 1 117 ? -2.695 -13.641 0.090 1.00 86.00 117 ARG A O 1
ATOM 889 N N . THR A 1 118 ? -0.983 -14.811 0.944 1.00 93.00 118 THR A N 1
ATOM 890 C CA . THR A 1 118 ? -0.694 -13.868 2.024 1.00 93.00 118 THR A CA 1
ATOM 891 C C . THR A 1 118 ? -0.134 -12.586 1.426 1.00 93.00 118 THR A C 1
ATOM 893 O O . THR A 1 118 ? 0.883 -12.653 0.742 1.00 93.00 118 THR A O 1
ATOM 896 N N . SER A 1 119 ? -0.762 -11.449 1.722 1.00 95.44 119 SER A N 1
ATOM 897 C CA . SER A 1 119 ? -0.258 -10.111 1.386 1.00 95.44 119 SER A CA 1
ATOM 898 C C . SER A 1 119 ? 0.245 -9.400 2.645 1.00 95.44 119 SER A C 1
ATOM 900 O O . SER A 1 119 ? -0.207 -9.698 3.756 1.00 95.44 119 SER A O 1
ATOM 902 N N . LEU A 1 120 ? 1.158 -8.443 2.478 1.00 98.19 120 LEU A N 1
ATOM 903 C CA . LEU A 1 120 ? 1.579 -7.526 3.537 1.00 98.19 120 LEU A CA 1
ATOM 904 C C . LEU A 1 120 ? 0.909 -6.166 3.329 1.00 98.19 120 LEU A C 1
ATOM 906 O O . LEU A 1 120 ? 1.187 -5.490 2.342 1.00 98.19 120 LEU A O 1
ATOM 910 N N . VAL A 1 121 ? 0.057 -5.760 4.266 1.00 98.50 121 VAL A N 1
ATOM 911 C CA . VAL A 1 121 ? -0.605 -4.452 4.276 1.00 98.50 121 VAL A CA 1
ATOM 912 C C . VAL A 1 121 ? 0.176 -3.505 5.185 1.00 98.50 121 VAL A C 1
ATOM 914 O O . VAL A 1 121 ? 0.277 -3.702 6.398 1.00 98.50 121 VAL A O 1
ATOM 917 N N . THR A 1 122 ? 0.747 -2.469 4.588 1.00 98.75 122 THR A N 1
ATOM 918 C CA . THR A 1 122 ? 1.577 -1.469 5.256 1.00 98.75 122 THR A CA 1
ATOM 919 C C . THR A 1 122 ? 0.796 -0.172 5.393 1.00 98.75 122 THR A C 1
ATOM 921 O O . THR A 1 122 ? 0.390 0.423 4.396 1.00 98.75 122 THR A O 1
ATOM 924 N N . PHE A 1 123 ? 0.612 0.290 6.626 1.00 98.62 123 PHE A N 1
ATOM 925 C CA . PHE A 1 123 ? -0.068 1.551 6.910 1.00 98.62 123 PHE A CA 1
ATOM 926 C C . PHE A 1 123 ? 0.917 2.610 7.373 1.00 98.62 123 PHE A C 1
ATOM 928 O O . PHE A 1 123 ? 1.683 2.375 8.307 1.00 98.62 123 PHE A O 1
ATOM 935 N N . PHE A 1 124 ? 0.844 3.793 6.780 1.00 97.50 124 PHE A N 1
ATOM 936 C CA . PHE A 1 124 ? 1.669 4.923 7.183 1.00 97.50 124 PHE A CA 1
ATOM 937 C C . PHE A 1 124 ? 0.893 5.824 8.141 1.00 97.50 124 PHE A C 1
ATOM 939 O O . PHE A 1 124 ? -0.331 5.981 8.028 1.00 97.50 124 PHE A O 1
ATOM 946 N N . GLU A 1 125 ? 1.597 6.395 9.112 1.00 95.88 125 GLU A N 1
ATOM 947 C CA . GLU A 1 125 ? 1.035 7.434 9.962 1.00 95.88 125 GLU A CA 1
ATOM 948 C C . GLU A 1 125 ? 0.575 8.608 9.087 1.00 95.88 125 GLU A C 1
ATOM 950 O O . GLU A 1 125 ? 1.296 9.028 8.184 1.00 95.88 125 GLU A O 1
ATOM 955 N N . PRO A 1 126 ? -0.656 9.105 9.278 1.00 94.25 126 PRO A N 1
ATOM 956 C CA . PRO A 1 126 ? -1.146 10.215 8.482 1.00 94.25 126 PRO A CA 1
ATOM 957 C C . PRO A 1 126 ? -0.602 11.553 8.990 1.00 94.25 126 PRO A C 1
ATOM 959 O O . PRO A 1 126 ? -0.267 11.665 10.176 1.00 94.25 126 PRO A O 1
ATOM 962 N N . PRO A 1 127 ? -0.584 12.598 8.142 1.00 92.12 127 PRO A N 1
ATOM 963 C CA . PRO A 1 127 ? -0.275 13.943 8.605 1.00 92.12 127 PRO A CA 1
ATOM 964 C C . PRO A 1 127 ? -1.232 14.373 9.725 1.00 92.12 127 PRO A C 1
ATOM 966 O O . PRO A 1 127 ? -2.401 13.982 9.769 1.00 92.12 127 PRO A O 1
ATOM 969 N N . ALA A 1 128 ? -0.732 15.201 10.647 1.00 88.56 128 ALA A N 1
ATOM 970 C CA . ALA A 1 128 ? -1.524 15.684 11.781 1.00 88.56 128 ALA A CA 1
ATOM 971 C C . ALA A 1 128 ? -2.761 16.488 11.337 1.00 88.56 128 ALA A C 1
ATOM 973 O O . ALA A 1 128 ? -3.803 16.428 11.993 1.00 88.56 128 ALA A O 1
ATOM 974 N N . ASP A 1 129 ? -2.627 17.224 10.234 1.00 90.00 129 ASP A N 1
ATOM 975 C CA . ASP A 1 129 ? -3.725 17.846 9.503 1.00 90.00 129 ASP A CA 1
ATOM 976 C C . ASP A 1 129 ? -4.027 16.996 8.251 1.00 90.00 129 ASP A C 1
ATOM 978 O O . ASP A 1 129 ? -3.171 16.920 7.366 1.00 90.00 129 ASP A O 1
ATOM 982 N N . PRO A 1 130 ? -5.198 16.334 8.166 1.00 84.31 130 PRO A N 1
ATOM 983 C CA . PRO A 1 130 ? -5.563 15.486 7.029 1.00 84.31 130 PRO A CA 1
ATOM 984 C C . PRO A 1 130 ? -5.557 16.208 5.677 1.00 84.31 130 PRO A C 1
ATOM 986 O O . PRO A 1 130 ? -5.315 15.567 4.658 1.00 84.31 130 PRO A O 1
ATOM 989 N N . ASP A 1 131 ? -5.777 17.527 5.674 1.00 88.06 131 ASP A N 1
ATOM 990 C CA . ASP A 1 131 ? -5.824 18.347 4.460 1.00 88.06 131 ASP A CA 1
ATOM 991 C C . ASP A 1 131 ? -4.434 18.886 4.059 1.00 88.06 131 ASP A C 1
ATOM 993 O O . ASP A 1 131 ? -4.305 19.618 3.076 1.00 88.06 131 ASP A O 1
ATOM 997 N N . ALA A 1 132 ? -3.376 18.556 4.813 1.00 90.38 132 ALA A N 1
ATOM 998 C CA . ALA A 1 132 ? -2.033 19.085 4.570 1.00 90.38 132 ALA A CA 1
ATOM 999 C C . ALA A 1 132 ? -1.315 18.448 3.376 1.00 90.38 132 ALA A C 1
ATOM 1001 O O . ALA A 1 132 ? -0.368 19.046 2.869 1.00 90.38 132 ALA A O 1
ATOM 1002 N N . TRP A 1 133 ? -1.707 17.239 2.967 1.00 94.31 133 TRP A N 1
ATOM 1003 C CA . TRP A 1 133 ? -1.075 16.519 1.862 1.00 94.31 133 TRP A CA 1
ATOM 1004 C C . TRP A 1 133 ? -1.989 16.501 0.643 1.00 94.31 133 TRP A C 1
ATOM 1006 O O . TRP A 1 133 ? -3.152 16.108 0.715 1.00 94.31 133 TRP A O 1
ATOM 1016 N N . THR A 1 134 ? -1.426 16.887 -0.492 1.0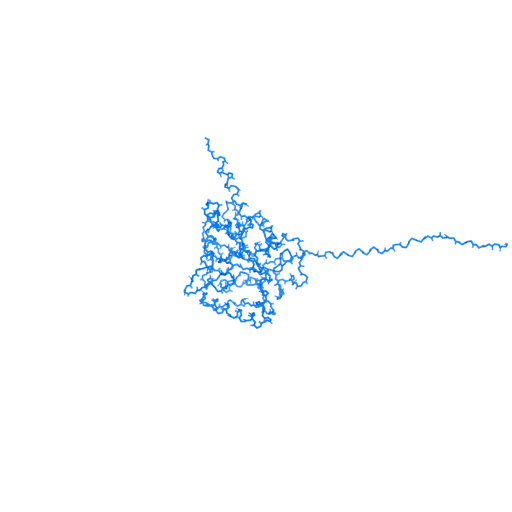0 94.38 134 THR A N 1
ATOM 1017 C CA . THR A 1 134 ? -2.037 16.787 -1.816 1.00 94.38 134 THR A CA 1
ATOM 1018 C C . THR A 1 134 ? -1.804 15.403 -2.432 1.00 94.38 134 THR A C 1
ATOM 1020 O O . THR A 1 134 ? -1.015 14.605 -1.922 1.00 94.38 134 THR A O 1
ATOM 1023 N N . GLU A 1 135 ? -2.444 15.112 -3.571 1.00 93.75 135 GLU A N 1
ATOM 1024 C CA . GLU A 1 135 ? -2.123 13.919 -4.375 1.00 93.75 135 GLU A CA 1
ATOM 1025 C C . GLU A 1 135 ? -0.624 13.839 -4.704 1.00 93.75 135 GLU A C 1
ATOM 1027 O O . GLU A 1 135 ? -0.029 12.768 -4.595 1.00 93.75 135 GLU A O 1
ATOM 1032 N N . ALA A 1 136 ? 0.010 14.968 -5.043 1.00 93.38 136 ALA A N 1
ATOM 1033 C CA . ALA A 1 136 ? 1.439 15.013 -5.339 1.00 93.38 136 ALA A CA 1
ATOM 1034 C C . ALA A 1 136 ? 2.287 14.576 -4.133 1.00 93.38 136 ALA A C 1
ATOM 1036 O O . ALA A 1 136 ? 3.180 13.749 -4.299 1.00 93.38 136 ALA A O 1
ATOM 1037 N N . ASP A 1 137 ? 1.950 15.038 -2.926 1.00 95.38 137 ASP A N 1
ATOM 1038 C CA . ASP A 1 137 ? 2.655 14.658 -1.697 1.00 95.38 137 ASP A CA 1
ATOM 1039 C C . ASP A 1 137 ? 2.518 13.151 -1.421 1.00 95.38 137 ASP A C 1
ATOM 1041 O O . ASP A 1 137 ? 3.507 12.457 -1.183 1.00 95.38 137 ASP A O 1
ATOM 1045 N N . TYR A 1 138 ? 1.305 12.593 -1.526 1.00 96.06 138 TYR A N 1
ATOM 1046 C CA . TYR A 1 138 ? 1.107 11.147 -1.373 1.00 96.06 138 TYR A CA 1
ATOM 1047 C C . TYR A 1 138 ? 1.852 10.335 -2.439 1.00 96.06 138 TYR A C 1
ATOM 1049 O O . TYR A 1 138 ? 2.387 9.270 -2.123 1.00 96.06 138 TYR A O 1
ATOM 1057 N N . ARG A 1 139 ? 1.924 10.828 -3.683 1.00 95.25 139 ARG A N 1
ATOM 1058 C CA . ARG A 1 139 ? 2.709 10.198 -4.754 1.00 95.25 139 ARG A CA 1
ATOM 1059 C C . ARG A 1 139 ? 4.201 10.221 -4.430 1.00 95.25 139 ARG A C 1
ATOM 1061 O O . ARG A 1 139 ? 4.846 9.184 -4.549 1.00 95.25 139 ARG A O 1
ATOM 1068 N N . GLU A 1 140 ? 4.744 11.353 -3.991 1.00 95.56 140 GLU A N 1
ATOM 1069 C CA . GLU A 1 140 ? 6.146 11.455 -3.567 1.00 95.56 140 GLU A CA 1
ATOM 1070 C C . GLU A 1 140 ? 6.459 10.486 -2.424 1.00 95.56 140 GLU A C 1
ATOM 1072 O O . GLU A 1 140 ? 7.448 9.758 -2.497 1.00 95.56 140 GLU A O 1
ATOM 1077 N N . ALA A 1 141 ? 5.595 10.413 -1.406 1.00 97.25 141 ALA A N 1
ATOM 1078 C CA . ALA A 1 141 ? 5.751 9.470 -0.303 1.00 97.25 141 ALA A CA 1
ATOM 1079 C C . ALA A 1 141 ? 5.710 8.009 -0.784 1.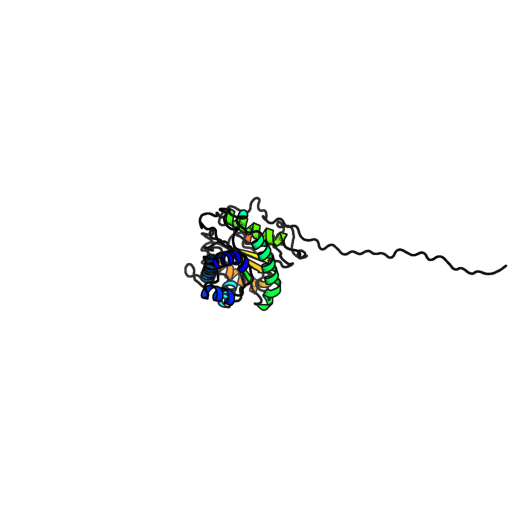00 97.25 141 ALA A C 1
ATOM 1081 O O . ALA A 1 141 ? 6.582 7.217 -0.433 1.00 97.25 141 ALA A O 1
ATOM 1082 N N . PHE A 1 142 ? 4.737 7.650 -1.626 1.00 98.00 142 PHE A N 1
ATOM 1083 C CA . PHE A 1 142 ? 4.607 6.299 -2.176 1.00 98.00 142 PHE A CA 1
ATOM 1084 C C . PHE A 1 142 ? 5.859 5.866 -2.949 1.00 98.00 142 PHE A C 1
ATOM 1086 O O . PHE A 1 142 ? 6.420 4.801 -2.691 1.00 98.00 142 PHE A O 1
ATOM 1093 N N . TRP A 1 143 ? 6.330 6.702 -3.875 1.00 97.06 143 TRP A N 1
ATOM 1094 C CA . TRP A 1 143 ? 7.511 6.381 -4.674 1.00 97.06 143 TRP A CA 1
ATOM 1095 C C . TRP A 1 143 ? 8.790 6.405 -3.843 1.00 97.06 143 TRP A C 1
ATOM 1097 O O . TRP A 1 143 ? 9.672 5.581 -4.072 1.00 97.06 143 TRP A O 1
ATOM 1107 N N . ARG A 1 144 ? 8.869 7.264 -2.820 1.00 98.00 144 ARG A N 1
ATOM 1108 C CA . ARG A 1 144 ? 9.971 7.244 -1.856 1.00 98.00 144 ARG A CA 1
ATOM 1109 C C . ARG A 1 144 ? 10.038 5.932 -1.081 1.00 98.00 144 ARG A C 1
ATOM 1111 O O . ARG A 1 144 ? 11.139 5.436 -0.882 1.00 98.00 144 ARG A O 1
ATOM 1118 N N . VAL A 1 145 ? 8.901 5.348 -0.694 1.00 98.44 145 VAL A N 1
ATOM 1119 C CA . VAL A 1 145 ? 8.861 4.020 -0.055 1.00 98.44 145 VAL A CA 1
ATOM 1120 C C . VAL A 1 145 ? 9.456 2.958 -0.977 1.00 98.44 145 VAL A C 1
ATOM 1122 O O . VAL A 1 145 ? 10.318 2.199 -0.541 1.00 98.44 145 VAL A O 1
ATOM 1125 N N . LEU A 1 146 ? 9.038 2.914 -2.247 1.00 98.12 146 LEU A N 1
ATOM 1126 C CA . LEU A 1 146 ? 9.570 1.938 -3.204 1.00 98.12 146 LEU A CA 1
ATOM 1127 C C . LEU A 1 146 ? 11.057 2.151 -3.489 1.00 98.12 146 LEU A C 1
ATOM 1129 O O . LEU A 1 146 ? 11.807 1.179 -3.519 1.00 98.12 146 LEU A O 1
ATOM 1133 N N . GLN A 1 147 ? 11.493 3.404 -3.630 1.00 97.81 147 GLN A N 1
ATOM 1134 C CA . GLN A 1 147 ? 12.906 3.718 -3.815 1.00 97.81 147 GLN A CA 1
ATOM 1135 C C . GLN A 1 147 ? 13.733 3.284 -2.604 1.00 97.81 147 GLN A C 1
ATOM 1137 O O . GLN A 1 147 ? 14.760 2.646 -2.776 1.00 97.81 147 GLN A O 1
ATOM 1142 N N . SER A 1 148 ? 13.279 3.562 -1.378 1.00 97.88 148 SER A N 1
ATOM 1143 C CA . SER A 1 148 ? 14.000 3.152 -0.169 1.00 97.88 148 SER A CA 1
ATOM 1144 C C . SER A 1 148 ? 14.082 1.635 -0.007 1.00 97.88 148 SER A C 1
ATOM 1146 O O . SER A 1 148 ? 15.094 1.142 0.477 1.00 97.88 148 SER A O 1
ATOM 1148 N N . LEU A 1 149 ? 13.058 0.891 -0.436 1.00 98.00 149 LEU A N 1
ATOM 1149 C CA . LEU A 1 149 ? 13.138 -0.568 -0.506 1.00 98.00 149 LEU A CA 1
ATOM 1150 C C . LEU A 1 149 ? 14.158 -1.018 -1.561 1.00 98.00 149 LEU A C 1
ATOM 1152 O O . LEU A 1 149 ? 15.001 -1.848 -1.250 1.00 98.00 149 LEU A O 1
ATOM 1156 N N . HIS A 1 150 ? 14.125 -0.456 -2.773 1.00 96.69 150 HIS A N 1
ATOM 1157 C CA . HIS A 1 150 ? 15.100 -0.775 -3.828 1.00 96.69 150 HIS A CA 1
ATOM 1158 C C . HIS A 1 150 ? 16.543 -0.496 -3.380 1.00 96.69 150 HIS A C 1
ATOM 1160 O O . HIS A 1 150 ? 17.401 -1.365 -3.493 1.00 96.69 150 HIS A O 1
ATOM 1166 N N . ASP A 1 151 ? 16.795 0.682 -2.804 1.00 96.44 151 ASP A N 1
ATOM 1167 C CA . ASP A 1 151 ? 18.119 1.107 -2.329 1.00 96.44 151 ASP A CA 1
ATOM 1168 C C . ASP A 1 151 ? 18.657 0.206 -1.198 1.00 96.44 151 ASP A C 1
ATOM 1170 O O . ASP A 1 151 ? 19.872 0.069 -1.028 1.00 96.44 151 ASP A O 1
ATOM 1174 N N . ALA A 1 152 ? 17.759 -0.386 -0.403 1.00 95.81 152 ALA A N 1
ATOM 1175 C CA . ALA A 1 152 ? 18.092 -1.300 0.687 1.00 95.81 152 ALA A CA 1
ATOM 1176 C C . ALA A 1 152 ? 18.220 -2.766 0.234 1.00 95.81 152 ALA A C 1
ATOM 1178 O O . ALA A 1 152 ? 18.722 -3.596 1.001 1.00 95.81 152 ALA A O 1
ATOM 1179 N N . ASP A 1 153 ? 17.775 -3.108 -0.981 1.00 95.69 153 ASP A N 1
ATOM 1180 C CA . ASP A 1 153 ? 17.808 -4.484 -1.458 1.00 95.69 153 ASP A CA 1
ATOM 1181 C C . ASP A 1 153 ? 19.243 -4.925 -1.767 1.00 95.69 153 ASP A C 1
ATOM 1183 O O . ASP A 1 153 ? 19.991 -4.310 -2.526 1.00 95.69 153 ASP A O 1
ATOM 1187 N N . THR A 1 154 ? 19.632 -6.039 -1.159 1.00 93.31 154 THR A N 1
ATOM 1188 C CA . THR A 1 154 ? 20.944 -6.666 -1.369 1.00 93.31 154 THR A CA 1
ATOM 1189 C C . THR A 1 154 ? 20.846 -7.938 -2.201 1.00 93.31 154 THR A C 1
ATOM 1191 O O . THR A 1 154 ? 21.876 -8.515 -2.563 1.00 93.31 154 THR A O 1
ATOM 1194 N N . ALA A 1 155 ? 19.629 -8.400 -2.496 1.00 94.25 155 ALA A N 1
ATOM 1195 C CA . ALA A 1 155 ? 19.412 -9.537 -3.363 1.00 94.25 155 ALA A CA 1
ATOM 1196 C C . ALA A 1 155 ? 19.654 -9.149 -4.830 1.00 94.25 155 ALA A C 1
ATOM 1198 O O . ALA A 1 155 ? 19.410 -8.012 -5.236 1.00 94.25 155 ALA A O 1
ATOM 1199 N N . PRO A 1 156 ? 20.131 -10.093 -5.656 1.00 92.94 156 PRO A N 1
ATOM 1200 C CA . PRO A 1 156 ? 20.221 -9.857 -7.084 1.00 92.94 156 PRO A CA 1
ATOM 1201 C C . PRO A 1 156 ? 18.824 -9.695 -7.688 1.00 92.94 156 PRO A C 1
ATOM 1203 O O . PRO A 1 156 ? 17.885 -10.404 -7.314 1.00 92.94 156 PRO A O 1
ATOM 1206 N N . TRP A 1 157 ? 18.715 -8.803 -8.671 1.00 92.56 157 TRP A N 1
ATOM 1207 C CA . TRP A 1 157 ? 17.490 -8.645 -9.448 1.00 92.56 157 TRP A CA 1
ATOM 1208 C C . TRP A 1 157 ? 17.156 -9.953 -10.196 1.00 92.56 157 TRP A C 1
ATOM 1210 O O . TRP A 1 157 ? 18.076 -10.580 -10.742 1.00 92.56 157 TRP A O 1
ATOM 1220 N N . PRO A 1 158 ? 15.884 -10.397 -10.242 1.00 92.44 158 PRO A N 1
ATOM 1221 C CA . PRO A 1 158 ? 15.501 -11.616 -10.953 1.00 92.44 158 PRO A CA 1
ATOM 1222 C C . PRO A 1 158 ? 15.886 -11.569 -12.436 1.00 92.44 158 PRO A C 1
ATOM 1224 O O . PRO A 1 158 ? 15.625 -10.592 -13.131 1.00 92.44 158 PRO A O 1
ATOM 1227 N N . ALA A 1 159 ? 16.500 -12.641 -12.941 1.00 90.69 159 ALA A N 1
ATOM 1228 C CA . ALA A 1 159 ? 17.041 -12.674 -14.304 1.00 90.69 159 ALA A CA 1
ATOM 1229 C C . ALA A 1 159 ? 15.966 -12.626 -15.408 1.00 90.69 159 ALA A C 1
ATOM 1231 O O . ALA A 1 159 ? 16.280 -12.349 -16.564 1.00 90.69 159 ALA A O 1
ATOM 1232 N N . ASP A 1 160 ? 14.722 -12.947 -15.064 1.00 89.75 160 ASP A N 1
ATOM 1233 C CA . ASP A 1 160 ? 13.554 -12.989 -15.939 1.00 89.75 160 ASP A CA 1
ATOM 1234 C C . ASP A 1 160 ? 12.688 -11.721 -15.879 1.00 89.75 160 ASP A C 1
ATOM 1236 O O . ASP A 1 160 ? 11.731 -11.614 -16.645 1.00 89.75 160 ASP A O 1
ATOM 1240 N N . ILE A 1 161 ? 13.039 -10.745 -15.032 1.00 91.38 161 ILE A N 1
ATOM 1241 C CA . ILE A 1 161 ? 12.324 -9.471 -14.907 1.00 91.38 161 ILE A CA 1
ATOM 1242 C C . ILE A 1 161 ? 13.170 -8.344 -15.493 1.00 91.38 161 ILE A C 1
ATOM 1244 O O . ILE A 1 161 ? 14.353 -8.199 -15.182 1.00 91.38 161 ILE A O 1
ATOM 1248 N N . ALA A 1 162 ? 12.558 -7.518 -16.342 1.00 91.69 162 ALA A N 1
ATOM 1249 C CA . ALA A 1 162 ? 13.248 -6.381 -16.935 1.00 91.69 162 ALA A CA 1
ATOM 1250 C C . ALA A 1 162 ? 13.681 -5.375 -15.855 1.00 91.69 162 ALA A C 1
ATOM 1252 O O . ALA A 1 162 ? 12.947 -5.121 -14.905 1.00 91.69 162 ALA A O 1
ATOM 1253 N N . THR A 1 163 ? 14.867 -4.789 -16.014 1.00 89.81 163 THR A N 1
ATOM 1254 C CA . THR A 1 163 ? 15.412 -3.774 -15.093 1.00 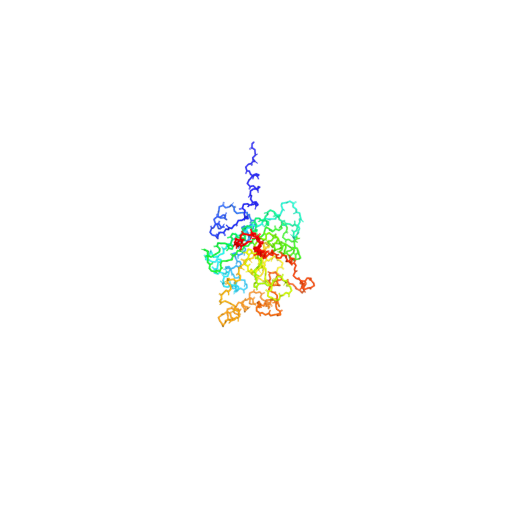89.81 163 THR A CA 1
ATOM 1255 C C . THR A 1 163 ? 15.106 -2.346 -15.539 1.00 89.81 163 THR A C 1
ATOM 1257 O O . THR A 1 163 ? 15.252 -1.422 -14.752 1.00 89.81 163 THR A O 1
ATOM 1260 N N . ASP A 1 164 ? 14.730 -2.150 -16.806 1.00 90.62 164 ASP A N 1
ATOM 1261 C CA . ASP A 1 164 ? 14.339 -0.851 -17.360 1.00 90.62 164 ASP A CA 1
ATOM 1262 C C . ASP A 1 164 ? 12.840 -0.619 -17.110 1.00 90.62 164 ASP A C 1
ATOM 1264 O O . ASP A 1 164 ? 12.036 -1.357 -17.682 1.00 90.62 164 ASP A O 1
ATOM 1268 N N . PRO A 1 165 ? 12.434 0.394 -16.320 1.00 90.25 165 PRO A N 1
ATOM 1269 C CA . PRO A 1 165 ? 11.024 0.692 -16.076 1.00 90.25 165 PRO A CA 1
ATOM 1270 C C . PRO A 1 165 ? 10.200 1.060 -17.317 1.00 90.25 165 PRO A C 1
ATOM 1272 O O . PRO A 1 165 ? 8.969 1.036 -17.261 1.00 90.25 165 PRO A O 1
ATOM 1275 N N . ALA A 1 166 ? 10.844 1.406 -18.436 1.00 87.69 166 ALA A N 1
ATOM 1276 C CA . ALA A 1 166 ? 10.163 1.609 -19.712 1.00 87.69 166 ALA A CA 1
ATOM 1277 C C . ALA A 1 166 ? 9.800 0.286 -20.414 1.00 87.69 166 ALA A C 1
ATOM 1279 O O . ALA A 1 166 ? 8.998 0.284 -21.352 1.00 87.69 166 ALA A O 1
ATOM 1280 N N . HIS A 1 167 ? 10.372 -0.839 -19.983 1.00 89.25 167 HIS A N 1
ATOM 1281 C CA . HIS A 1 167 ? 10.063 -2.153 -20.528 1.00 89.25 167 HIS A CA 1
ATOM 1282 C C . HIS A 1 167 ? 8.677 -2.627 -20.038 1.00 89.25 167 HIS A C 1
ATOM 1284 O O . HIS A 1 167 ? 8.420 -2.552 -18.838 1.00 89.25 167 HIS A O 1
ATOM 1290 N N . PRO A 1 168 ? 7.797 -3.169 -20.905 1.00 86.12 168 PRO A N 1
ATOM 1291 C CA . PRO A 1 168 ? 6.449 -3.607 -20.504 1.00 86.12 168 PRO A CA 1
ATOM 1292 C C . PRO A 1 168 ? 6.456 -4.655 -19.383 1.00 86.12 168 PRO A C 1
ATOM 1294 O O . PRO A 1 168 ? 5.707 -4.573 -18.418 1.00 86.12 168 PRO A O 1
ATOM 1297 N N . GLN A 1 169 ? 7.408 -5.589 -19.456 1.00 87.50 169 GLN A N 1
ATOM 1298 C CA . GLN A 1 169 ? 7.608 -6.642 -18.450 1.00 87.50 169 GLN A CA 1
ATOM 1299 C C . GLN A 1 169 ? 8.386 -6.190 -17.199 1.00 87.50 169 GLN A C 1
ATOM 1301 O O . GLN A 1 169 ? 8.861 -7.031 -16.433 1.00 87.50 169 GLN A O 1
ATOM 1306 N N . PHE A 1 170 ? 8.591 -4.884 -17.008 1.00 91.44 170 PHE A N 1
ATOM 1307 C CA . PHE A 1 170 ? 9.162 -4.372 -15.768 1.00 91.44 170 PHE A CA 1
ATOM 1308 C C . PHE A 1 170 ? 8.193 -4.590 -14.605 1.00 91.44 170 PHE A C 1
ATOM 1310 O O . PHE A 1 170 ? 7.004 -4.281 -14.692 1.00 91.44 170 PHE A O 1
ATOM 1317 N N . GLU A 1 171 ? 8.731 -5.049 -13.484 1.00 92.25 171 GLU A N 1
ATOM 1318 C CA . GLU A 1 171 ? 8.016 -5.146 -12.220 1.00 92.25 171 GLU A CA 1
ATOM 1319 C C . GLU A 1 171 ? 8.978 -4.809 -11.084 1.00 92.25 171 GLU A C 1
ATOM 1321 O O . GLU A 1 171 ? 10.148 -5.196 -11.113 1.00 92.25 171 GLU A O 1
ATOM 1326 N N . PHE A 1 172 ? 8.496 -4.081 -10.077 1.00 95.31 172 PHE A N 1
ATOM 1327 C CA . PHE A 1 172 ? 9.281 -3.819 -8.879 1.00 95.31 172 PHE A CA 1
ATOM 1328 C C . PHE A 1 172 ? 9.665 -5.143 -8.214 1.00 95.31 172 PHE A C 1
ATOM 1330 O O . PHE A 1 172 ? 8.809 -5.997 -7.990 1.00 95.31 172 PHE A O 1
ATOM 1337 N N . CYS A 1 173 ? 10.943 -5.305 -7.886 1.00 95.81 173 CYS A N 1
ATOM 1338 C CA . CYS A 1 173 ? 11.451 -6.492 -7.216 1.00 95.81 173 CYS A CA 1
ATOM 1339 C C . CYS A 1 173 ? 12.035 -6.120 -5.856 1.00 95.81 173 CYS A C 1
ATOM 1341 O O . CYS A 1 173 ? 12.640 -5.062 -5.707 1.00 95.81 173 CYS A O 1
ATOM 1343 N N . TYR A 1 174 ? 11.870 -7.006 -4.877 1.00 96.31 174 TYR A N 1
ATOM 1344 C CA . TYR A 1 174 ? 12.553 -6.895 -3.592 1.00 96.31 174 TYR A CA 1
ATOM 1345 C C . TYR A 1 174 ? 12.911 -8.281 -3.057 1.00 96.31 174 TYR A C 1
ATOM 1347 O O . TYR A 1 174 ? 12.106 -9.209 -3.140 1.00 96.31 174 TYR A O 1
ATOM 1355 N N . ALA A 1 175 ? 14.116 -8.436 -2.511 1.00 95.38 175 ALA A N 1
ATOM 1356 C CA . ALA A 1 175 ? 14.661 -9.703 -2.031 1.00 95.38 175 ALA A CA 1
ATOM 1357 C C . ALA A 1 175 ? 14.608 -10.831 -3.089 1.00 95.38 175 ALA A C 1
ATOM 1359 O O . ALA A 1 175 ? 14.404 -12.002 -2.757 1.00 95.38 175 ALA A O 1
ATOM 1360 N N . GLY A 1 176 ? 14.780 -10.476 -4.369 1.00 94.00 176 GLY A N 1
ATOM 1361 C CA . GLY A 1 176 ? 14.734 -11.411 -5.498 1.00 94.00 176 GLY A CA 1
ATOM 1362 C C . GLY A 1 176 ? 13.330 -11.905 -5.876 1.00 94.00 176 GLY A C 1
ATOM 1363 O O . GLY A 1 176 ? 13.216 -12.892 -6.600 1.00 94.00 176 GLY A O 1
ATOM 1364 N N . GLU A 1 177 ? 12.267 -11.255 -5.398 1.00 95.00 177 GLU A N 1
ATOM 1365 C CA . GLU A 1 177 ? 10.878 -11.567 -5.749 1.00 95.00 177 GLU A CA 1
ATOM 1366 C C . GLU A 1 177 ? 10.239 -10.401 -6.524 1.00 95.00 177 GLU A C 1
ATOM 1368 O O . GLU A 1 177 ? 10.308 -9.268 -6.041 1.00 95.00 177 GLU A O 1
ATOM 1373 N N . PRO A 1 178 ? 9.578 -10.654 -7.671 1.00 94.12 178 PRO A N 1
ATOM 1374 C CA . PRO A 1 178 ? 8.728 -9.669 -8.333 1.00 94.12 178 PRO A CA 1
ATOM 1375 C C . PRO A 1 178 ? 7.441 -9.410 -7.546 1.00 94.12 178 PRO A C 1
ATOM 1377 O O . PRO A 1 178 ? 6.739 -10.329 -7.111 1.00 94.12 178 PRO A O 1
ATOM 1380 N N . MET A 1 179 ? 7.118 -8.135 -7.376 1.00 92.75 179 MET A N 1
ATOM 1381 C CA . MET A 1 179 ? 6.069 -7.663 -6.488 1.00 92.75 179 MET A CA 1
ATOM 1382 C C . MET A 1 179 ? 5.040 -6.826 -7.239 1.00 92.75 179 MET A C 1
ATOM 1384 O O . MET A 1 179 ? 5.349 -5.783 -7.818 1.00 92.75 179 MET A O 1
ATOM 1388 N N . PHE A 1 180 ? 3.775 -7.197 -7.073 1.00 91.50 180 PHE A N 1
ATOM 1389 C CA . PHE A 1 180 ? 2.675 -6.301 -7.364 1.00 91.50 180 PHE A CA 1
ATOM 1390 C C . PHE A 1 180 ? 2.408 -5.441 -6.133 1.00 91.50 180 PHE A C 1
ATOM 1392 O O . PHE A 1 180 ? 2.103 -5.941 -5.045 1.00 91.50 180 PHE A O 1
ATOM 1399 N N . VAL A 1 181 ? 2.534 -4.130 -6.296 1.00 95.56 181 VAL A N 1
ATOM 1400 C CA . VAL A 1 181 ? 2.294 -3.165 -5.226 1.00 95.56 181 VAL A CA 1
ATOM 1401 C C . VAL A 1 181 ? 0.970 -2.470 -5.491 1.00 95.56 181 VAL A C 1
ATOM 1403 O O . VAL A 1 181 ? 0.650 -2.139 -6.626 1.00 95.56 181 VAL A O 1
ATOM 1406 N N . THR A 1 182 ? 0.165 -2.244 -4.459 1.00 95.12 182 THR A N 1
ATOM 1407 C CA . THR A 1 182 ? -1.078 -1.476 -4.591 1.00 95.12 182 THR A CA 1
ATOM 1408 C C . THR A 1 182 ? -1.146 -0.403 -3.520 1.00 95.12 182 THR A C 1
ATOM 1410 O O . THR A 1 182 ? -1.112 -0.704 -2.331 1.00 95.12 182 THR A O 1
ATOM 1413 N N . GLY A 1 183 ? -1.249 0.847 -3.954 1.00 96.75 183 GLY A N 1
ATOM 1414 C CA . GLY A 1 183 ? -1.442 2.019 -3.121 1.00 96.75 183 GLY A CA 1
ATOM 1415 C C . GLY A 1 183 ? -2.915 2.400 -3.005 1.00 96.75 183 GLY A C 1
ATOM 1416 O O . GLY A 1 183 ? -3.666 2.351 -3.988 1.00 96.75 183 GLY A O 1
ATOM 1417 N N . ALA A 1 184 ? -3.293 2.805 -1.798 1.00 97.00 184 ALA A N 1
ATOM 1418 C CA . ALA A 1 184 ? -4.541 3.471 -1.468 1.00 97.00 184 ALA A CA 1
ATOM 1419 C C . ALA A 1 184 ? -4.246 4.720 -0.621 1.00 97.00 184 ALA A C 1
ATOM 1421 O O . ALA A 1 184 ? -3.297 4.737 0.163 1.00 97.00 184 ALA A O 1
ATOM 1422 N N . ALA A 1 185 ? -5.027 5.782 -0.803 1.00 96.81 185 ALA A N 1
ATOM 1423 C CA . ALA A 1 185 ? -4.752 7.079 -0.185 1.00 96.81 185 ALA A CA 1
ATOM 1424 C C . ALA A 1 185 ? -6.022 7.939 -0.024 1.00 96.81 185 ALA A C 1
ATOM 1426 O O . ALA A 1 185 ? -7.046 7.643 -0.653 1.00 96.81 185 ALA A O 1
ATOM 1427 N N . PRO A 1 186 ? -5.972 9.025 0.774 1.00 95.38 186 PRO A N 1
ATOM 1428 C CA . PRO A 1 186 ? -7.138 9.877 1.011 1.00 95.38 186 PRO A CA 1
ATOM 1429 C C . PRO A 1 186 ? -7.616 10.680 -0.201 1.00 95.38 186 PRO A C 1
ATOM 1431 O O . PRO A 1 186 ? -8.782 11.049 -0.240 1.00 95.38 186 PRO A O 1
ATOM 1434 N N . PHE A 1 187 ? -6.752 10.947 -1.187 1.00 93.69 187 PHE A N 1
ATOM 1435 C CA . PHE A 1 187 ? -7.084 11.814 -2.327 1.00 93.69 187 PHE A CA 1
ATOM 1436 C C . PHE A 1 187 ? -8.000 11.158 -3.380 1.00 93.69 187 PHE A C 1
ATOM 1438 O O . PHE A 1 187 ? -8.432 11.820 -4.320 1.00 93.69 187 PHE A O 1
ATOM 1445 N N . TYR A 1 188 ? -8.299 9.859 -3.263 1.00 92.94 188 TYR A N 1
ATOM 1446 C CA . TYR A 1 188 ? -9.181 9.173 -4.209 1.00 92.94 188 TYR A CA 1
ATOM 1447 C C . TYR A 1 188 ? -10.660 9.448 -3.922 1.00 92.94 188 TYR A C 1
ATOM 1449 O O . TYR A 1 188 ? -11.305 8.717 -3.169 1.00 92.94 188 TYR A O 1
ATOM 1457 N N . ASP A 1 189 ? -11.224 10.443 -4.599 1.00 85.25 189 ASP A N 1
ATOM 1458 C CA . ASP A 1 189 ? -12.657 10.744 -4.503 1.00 85.25 189 ASP A CA 1
ATOM 1459 C C . ASP A 1 189 ? -13.520 9.773 -5.329 1.00 85.25 189 ASP A C 1
ATOM 1461 O O . ASP A 1 189 ? -14.549 9.276 -4.862 1.00 85.25 189 ASP A O 1
ATOM 1465 N N . GLU A 1 190 ? -13.082 9.469 -6.555 1.00 84.75 190 GLU A N 1
ATOM 1466 C CA . GLU A 1 190 ? -13.854 8.693 -7.541 1.00 84.75 190 GLU A CA 1
ATOM 1467 C C . GLU A 1 190 ? -13.501 7.199 -7.565 1.00 84.75 190 GLU A C 1
ATOM 1469 O O . GLU A 1 190 ? -14.231 6.398 -8.139 1.00 84.75 190 GLU A O 1
ATOM 1474 N N . ARG A 1 191 ? -12.385 6.797 -6.944 1.00 89.38 191 ARG A N 1
ATOM 1475 C CA . ARG A 1 191 ? -11.902 5.404 -6.935 1.00 89.38 191 ARG A CA 1
ATOM 1476 C C . ARG A 1 191 ? -11.992 4.822 -5.542 1.00 89.38 191 ARG A C 1
ATOM 1478 O O . ARG A 1 191 ? -11.014 4.760 -4.799 1.00 89.38 191 ARG A O 1
ATOM 1485 N N . ALA A 1 192 ? -13.196 4.401 -5.186 1.00 89.88 192 ALA A N 1
ATOM 1486 C CA . ALA A 1 192 ? -13.509 3.854 -3.878 1.00 89.88 192 ALA A CA 1
ATOM 1487 C C . ALA A 1 192 ? -12.597 2.693 -3.447 1.00 89.88 192 ALA A C 1
ATOM 1489 O O . ALA A 1 192 ? -12.267 2.573 -2.268 1.00 89.88 192 ALA A O 1
ATOM 1490 N N . SER A 1 193 ? -12.193 1.850 -4.394 1.00 90.75 193 SER A N 1
ATOM 1491 C CA . SER A 1 193 ? -11.307 0.700 -4.222 1.00 90.75 193 SER A CA 1
ATOM 1492 C C . SER A 1 193 ? -9.888 1.104 -3.814 1.00 90.75 193 SER A C 1
ATOM 1494 O O . SER A 1 193 ? -9.199 0.341 -3.136 1.00 90.75 193 SER A O 1
ATOM 1496 N N . ARG A 1 194 ? -9.469 2.321 -4.184 1.00 93.31 194 ARG A N 1
ATOM 1497 C CA . ARG A 1 194 ? -8.178 2.932 -3.839 1.00 93.31 194 ARG A CA 1
ATOM 1498 C C . ARG A 1 194 ? -8.285 3.962 -2.713 1.00 93.31 194 ARG A C 1
ATOM 1500 O O . ARG A 1 194 ? -7.271 4.460 -2.241 1.00 93.31 194 ARG A O 1
ATOM 1507 N N . TYR A 1 195 ? -9.487 4.269 -2.240 1.00 94.06 195 TYR A N 1
ATOM 1508 C CA . TYR A 1 195 ? -9.679 5.223 -1.157 1.00 94.06 195 TYR A CA 1
ATOM 1509 C C . TYR A 1 195 ? -9.302 4.624 0.202 1.00 94.06 195 TYR A C 1
ATOM 1511 O O . TYR A 1 195 ? -9.785 3.558 0.591 1.00 94.06 195 TYR A O 1
ATOM 1519 N N . ASN A 1 196 ? -8.490 5.359 0.957 1.00 94.12 196 ASN A N 1
ATOM 1520 C CA . ASN A 1 196 ? -8.323 5.177 2.394 1.00 94.12 196 ASN A CA 1
ATOM 1521 C C . ASN A 1 196 ? -8.354 6.561 3.050 1.00 94.12 196 ASN A C 1
ATOM 1523 O O . ASN A 1 196 ? -7.421 7.338 2.897 1.00 94.12 196 ASN A O 1
ATOM 1527 N N . GLY A 1 197 ? -9.426 6.868 3.783 1.00 91.88 197 GLY A N 1
ATOM 1528 C CA . GLY A 1 197 ? -9.644 8.191 4.377 1.00 91.88 197 GLY A CA 1
ATOM 1529 C C . GLY A 1 197 ? -8.763 8.529 5.580 1.00 91.88 197 GLY A C 1
ATOM 1530 O O . GLY A 1 197 ? -8.929 9.600 6.160 1.00 91.88 197 GLY A O 1
ATOM 1531 N N . VAL A 1 198 ? -7.870 7.629 6.001 1.00 95.44 198 VAL A N 1
ATOM 1532 C CA . VAL A 1 198 ? -6.973 7.872 7.134 1.00 95.44 198 VAL A CA 1
ATOM 1533 C C . VAL A 1 198 ? -5.616 8.359 6.657 1.00 95.44 198 VAL A C 1
ATOM 1535 O O . VAL A 1 198 ? -5.166 9.384 7.152 1.00 95.44 198 VAL A O 1
ATOM 1538 N N . GLY A 1 199 ? -4.973 7.662 5.721 1.00 95.88 199 GLY A N 1
ATOM 1539 C CA . GLY A 1 199 ? -3.637 7.997 5.228 1.00 95.88 199 GLY A CA 1
ATOM 1540 C C . GLY A 1 199 ? -3.176 7.039 4.133 1.00 95.88 199 GLY A C 1
ATOM 1541 O O . GLY A 1 199 ? -3.980 6.290 3.582 1.00 95.88 199 GLY A O 1
ATOM 1542 N N . LEU A 1 200 ? -1.874 7.044 3.836 1.00 98.12 200 LEU A N 1
ATOM 1543 C CA . LEU A 1 200 ? -1.296 6.141 2.840 1.00 98.12 200 LEU A CA 1
ATOM 1544 C C . LEU A 1 200 ? -1.343 4.683 3.326 1.00 98.12 200 LEU A C 1
ATOM 1546 O O . LEU A 1 200 ? -0.955 4.361 4.453 1.00 98.12 200 LEU A O 1
ATOM 1550 N N . GLU A 1 201 ? -1.791 3.809 2.439 1.00 98.25 201 GLU A N 1
ATOM 1551 C CA . GLU A 1 201 ? -1.826 2.359 2.579 1.00 98.25 201 GLU A CA 1
ATOM 1552 C C . GLU A 1 201 ? -1.111 1.749 1.374 1.00 98.25 201 GLU A C 1
ATOM 1554 O O . GLU A 1 201 ? -1.397 2.105 0.231 1.00 98.25 201 GLU A O 1
ATOM 1559 N N . VAL A 1 202 ? -0.185 0.827 1.625 1.00 98.56 202 VAL A N 1
ATOM 1560 C CA . VAL A 1 202 ? 0.559 0.115 0.584 1.00 98.56 202 VAL A CA 1
ATOM 1561 C C . VAL A 1 202 ? 0.461 -1.378 0.840 1.00 98.56 202 VAL A C 1
ATOM 1563 O O . VAL A 1 202 ? 0.915 -1.871 1.868 1.00 98.56 202 VAL A O 1
ATOM 1566 N N . THR A 1 203 ? -0.122 -2.109 -0.101 1.00 97.88 203 THR A N 1
ATOM 1567 C CA . THR A 1 203 ? -0.170 -3.571 -0.068 1.00 97.88 203 THR A CA 1
ATOM 1568 C C . THR A 1 203 ? 0.934 -4.140 -0.948 1.00 97.88 203 THR A C 1
ATOM 1570 O O . THR A 1 203 ? 0.978 -3.862 -2.145 1.00 97.88 203 THR A O 1
ATOM 1573 N N . PHE A 1 204 ? 1.803 -4.953 -0.354 1.00 97.56 204 PHE A N 1
ATOM 1574 C CA . PHE A 1 204 ? 2.879 -5.680 -1.018 1.00 97.56 204 PHE A CA 1
ATOM 1575 C C . PHE A 1 204 ? 2.479 -7.141 -1.205 1.00 97.56 204 PHE A C 1
ATOM 1577 O O . PHE A 1 204 ? 2.209 -7.852 -0.230 1.00 97.56 204 PHE A O 1
ATOM 1584 N N . GLN A 1 205 ? 2.482 -7.620 -2.446 1.00 94.12 205 GLN A N 1
ATOM 1585 C CA . GLN A 1 205 ? 2.170 -9.013 -2.743 1.00 94.12 205 GLN A CA 1
ATOM 1586 C C . GLN A 1 205 ? 3.038 -9.561 -3.878 1.00 94.12 205 GLN A C 1
ATOM 1588 O O . GLN A 1 205 ? 3.156 -8.915 -4.916 1.00 94.12 205 GLN A O 1
ATOM 1593 N N . PRO A 1 206 ? 3.663 -10.735 -3.688 1.00 91.75 206 PRO A N 1
ATOM 1594 C CA . PRO A 1 206 ? 4.486 -11.349 -4.716 1.00 91.75 206 PRO A CA 1
ATOM 1595 C C . PRO A 1 206 ? 3.621 -11.771 -5.892 1.00 91.75 206 PRO A C 1
ATOM 1597 O O . PRO A 1 206 ? 2.480 -12.198 -5.697 1.00 91.75 206 PRO A O 1
ATOM 1600 N N . ARG A 1 207 ? 4.170 -11.755 -7.106 1.00 85.88 207 ARG A N 1
ATOM 1601 C CA . ARG A 1 207 ? 3.429 -12.154 -8.313 1.00 85.88 207 ARG A CA 1
ATOM 1602 C C . ARG A 1 207 ? 2.809 -13.550 -8.195 1.00 85.88 207 ARG A C 1
ATOM 1604 O O . ARG A 1 207 ? 1.723 -13.815 -8.712 1.00 85.88 207 ARG A O 1
ATOM 1611 N N . SER A 1 208 ? 3.461 -14.434 -7.438 1.00 82.00 208 SER A N 1
ATOM 1612 C CA . SER A 1 208 ? 2.981 -15.786 -7.127 1.00 82.00 208 SER A CA 1
ATOM 1613 C C . SER A 1 208 ? 1.574 -15.851 -6.505 1.00 82.00 208 SER A C 1
ATOM 1615 O O . SER A 1 208 ? 0.901 -16.867 -6.698 1.00 82.00 208 SER A O 1
ATOM 1617 N N . VAL A 1 209 ? 1.062 -14.795 -5.848 1.00 79.50 209 VAL A N 1
ATOM 1618 C CA . VAL A 1 209 ? -0.328 -14.798 -5.332 1.00 79.50 209 VAL A CA 1
ATOM 1619 C C . VAL A 1 209 ? -1.377 -14.864 -6.447 1.00 79.50 209 VAL A C 1
ATOM 1621 O O . VAL A 1 209 ? -2.493 -15.346 -6.222 1.00 79.50 209 VAL A O 1
ATOM 1624 N N . PHE A 1 210 ? -1.013 -14.425 -7.658 1.00 75.69 210 PHE A N 1
ATOM 1625 C CA . PHE A 1 210 ? -1.868 -14.449 -8.844 1.00 75.69 210 PHE A CA 1
ATOM 1626 C C . PHE A 1 210 ? -1.776 -15.755 -9.632 1.00 75.69 210 PHE A C 1
ATOM 1628 O O . PHE A 1 210 ? -2.484 -15.906 -10.627 1.00 75.69 210 PHE A O 1
ATOM 1635 N N . ALA A 1 211 ? -0.960 -16.725 -9.206 1.00 70.06 211 ALA A N 1
ATOM 1636 C CA . ALA A 1 211 ? -0.864 -18.013 -9.882 1.00 70.06 211 ALA A CA 1
ATOM 1637 C C . ALA A 1 211 ? -2.254 -18.679 -10.002 1.00 70.06 211 ALA A C 1
ATOM 1639 O O . ALA A 1 211 ? -2.947 -18.923 -9.007 1.00 70.06 211 ALA A O 1
ATOM 1640 N N . GLY A 1 212 ? -2.675 -18.957 -11.241 1.00 64.19 212 GLY A N 1
ATOM 1641 C CA . GLY A 1 212 ? -4.006 -19.490 -11.566 1.00 64.19 212 GLY A CA 1
ATOM 1642 C C . GLY A 1 212 ? -5.118 -18.441 -11.728 1.00 64.19 212 GLY A C 1
ATOM 1643 O O . GLY A 1 212 ? -6.270 -18.818 -11.940 1.00 64.19 212 GLY A O 1
ATOM 1644 N N . ILE A 1 213 ? -4.786 -17.151 -11.627 1.00 62.38 213 ILE A N 1
ATOM 1645 C CA . ILE A 1 213 ? -5.643 -15.990 -11.935 1.00 62.38 213 ILE A CA 1
ATOM 1646 C C . ILE A 1 213 ? -5.082 -15.213 -13.152 1.00 62.38 213 ILE A C 1
ATOM 1648 O O . ILE A 1 213 ? -5.684 -14.250 -13.614 1.00 62.38 213 ILE A O 1
ATOM 1652 N N . THR A 1 214 ? -3.953 -15.666 -13.701 1.00 63.75 214 THR A N 1
ATOM 1653 C CA . THR A 1 214 ? -3.242 -15.098 -14.853 1.00 63.75 214 THR A CA 1
ATOM 1654 C C . THR A 1 214 ? -4.016 -15.227 -16.173 1.00 63.75 214 THR A C 1
ATOM 1656 O O . THR A 1 214 ? -4.952 -16.026 -16.304 1.00 63.75 214 THR A O 1
ATOM 1659 N N . GLY A 1 215 ? -3.656 -14.386 -17.153 1.00 58.84 215 GLY A N 1
ATOM 1660 C CA . GLY A 1 215 ? -4.501 -14.090 -18.327 1.00 58.84 215 GLY A CA 1
ATOM 1661 C C . GLY A 1 215 ? -4.402 -15.175 -19.387 1.00 58.84 215 GLY A C 1
ATOM 1662 O O . GLY A 1 215 ? -5.193 -15.253 -20.322 1.00 58.84 215 GLY A O 1
ATOM 1663 N N . ASP A 1 216 ? -3.442 -16.060 -19.185 1.00 63.84 216 ASP A N 1
ATOM 1664 C CA . ASP A 1 216 ? -3.108 -17.226 -19.973 1.00 63.84 216 ASP A CA 1
ATOM 1665 C C . ASP A 1 216 ? -4.048 -18.423 -19.732 1.00 63.84 216 ASP A C 1
ATOM 1667 O O . ASP A 1 216 ? -3.956 -19.419 -20.453 1.00 63.84 216 ASP A O 1
ATOM 1671 N N . THR A 1 217 ? -4.976 -18.349 -18.764 1.00 67.12 217 THR A N 1
ATOM 1672 C CA . THR A 1 217 ? -5.952 -19.422 -18.493 1.00 67.12 217 THR A CA 1
ATOM 1673 C C . THR A 1 217 ? -7.408 -18.947 -18.539 1.00 67.12 217 THR A C 1
ATOM 1675 O O . THR A 1 217 ? -7.748 -17.898 -18.001 1.00 67.12 217 THR A O 1
ATOM 1678 N N . ASP A 1 218 ? -8.324 -19.779 -19.060 1.00 69.12 218 ASP A N 1
ATOM 1679 C CA . ASP A 1 218 ? -9.776 -19.497 -19.062 1.00 69.12 218 ASP A CA 1
ATOM 1680 C C . ASP A 1 218 ? -10.346 -19.242 -17.650 1.00 69.12 218 ASP A C 1
ATOM 1682 O O . ASP A 1 218 ? -11.386 -18.606 -17.469 1.00 69.12 218 ASP A O 1
ATOM 1686 N N . ALA A 1 219 ? -9.741 -19.838 -16.619 1.00 67.38 219 ALA A N 1
ATOM 1687 C CA . ALA A 1 219 ? -10.139 -19.621 -15.231 1.00 67.38 219 ALA A CA 1
ATOM 1688 C C . ALA A 1 219 ? -9.682 -18.246 -14.726 1.00 67.38 219 ALA A C 1
ATOM 1690 O O . ALA A 1 219 ? -10.482 -17.552 -14.100 1.00 67.38 219 ALA A O 1
ATOM 1691 N N . GLY A 1 220 ? -8.447 -17.848 -15.040 1.00 71.38 220 GLY A N 1
ATOM 1692 C CA . GLY A 1 220 ? -7.910 -16.539 -14.692 1.00 71.38 220 GLY A CA 1
ATOM 1693 C C . GLY A 1 220 ? -8.585 -15.399 -15.444 1.00 71.38 220 GLY A C 1
ATOM 1694 O O . GLY A 1 220 ? -9.032 -14.455 -14.801 1.00 71.38 220 GLY A O 1
ATOM 1695 N N . GLN A 1 221 ? -8.819 -15.544 -16.753 1.00 70.69 221 GLN A N 1
ATOM 1696 C CA . GLN A 1 221 ? -9.583 -14.574 -17.553 1.00 70.69 221 GLN A CA 1
ATOM 1697 C C . GLN A 1 221 ? -10.964 -14.304 -16.942 1.00 70.69 221 GLN A C 1
ATOM 1699 O O . GLN A 1 221 ? -11.297 -13.163 -16.642 1.00 70.69 221 GLN A O 1
ATOM 1704 N N . ARG A 1 222 ? -11.733 -15.356 -16.627 1.00 71.56 222 ARG A N 1
ATOM 1705 C CA . ARG A 1 222 ? -13.049 -15.202 -15.978 1.00 71.56 222 ARG A CA 1
ATOM 1706 C C . ARG A 1 222 ? -12.971 -14.611 -14.576 1.00 71.56 222 ARG A C 1
ATOM 1708 O O . ARG A 1 222 ? -13.916 -13.953 -14.147 1.00 71.56 222 ARG A O 1
ATOM 1715 N N . ALA A 1 223 ? -11.919 -14.914 -13.816 1.00 72.25 223 ALA A N 1
ATOM 1716 C CA . ALA A 1 223 ? -11.722 -14.327 -12.496 1.00 72.25 223 ALA A CA 1
ATOM 1717 C C . ALA A 1 223 ? -11.429 -12.825 -12.612 1.00 72.25 223 ALA A C 1
ATOM 1719 O O . ALA A 1 223 ? -11.996 -12.049 -11.848 1.00 72.25 223 ALA A O 1
ATOM 1720 N N . ARG A 1 224 ? -10.621 -12.413 -13.595 1.00 73.31 224 ARG A N 1
ATOM 1721 C CA . ARG A 1 224 ? -10.332 -11.005 -13.876 1.00 73.31 224 ARG A CA 1
ATOM 1722 C C . ARG A 1 224 ? -11.538 -10.245 -14.399 1.00 73.31 224 ARG A C 1
ATOM 1724 O O . ARG A 1 224 ? -11.837 -9.202 -13.838 1.00 73.31 224 ARG A O 1
ATOM 1731 N N . GLU A 1 225 ? -12.277 -10.789 -15.364 1.00 76.75 225 GLU A N 1
ATOM 1732 C CA . GLU A 1 225 ? -13.533 -10.192 -15.850 1.00 76.75 225 GLU A CA 1
ATOM 1733 C C . GLU A 1 225 ? -14.489 -9.904 -14.682 1.00 76.75 225 GLU A C 1
ATOM 1735 O O . GLU A 1 225 ? -14.949 -8.781 -14.512 1.00 76.75 225 GLU A O 1
ATOM 1740 N N . GLN A 1 226 ? -14.685 -10.878 -13.785 1.00 78.75 226 GLN A N 1
ATOM 1741 C CA . GLN A 1 226 ? -15.517 -10.688 -12.591 1.00 78.75 226 GLN A CA 1
ATOM 1742 C C . GLN A 1 226 ? -14.973 -9.629 -11.625 1.00 78.75 226 GLN A C 1
ATOM 1744 O O . GLN A 1 226 ? -15.759 -8.959 -10.960 1.00 78.75 226 GLN A O 1
ATOM 1749 N N . ILE A 1 227 ? -13.651 -9.505 -11.486 1.00 77.81 227 ILE A N 1
ATOM 1750 C CA . ILE A 1 227 ? -13.041 -8.465 -10.650 1.00 77.81 227 ILE A CA 1
ATOM 1751 C C . ILE A 1 227 ? -13.234 -7.094 -11.304 1.00 77.81 227 ILE A C 1
ATOM 1753 O O . ILE A 1 227 ? -13.596 -6.156 -10.603 1.00 77.81 227 ILE A O 1
ATOM 1757 N N . HIS A 1 228 ? -13.051 -6.979 -12.620 1.00 79.31 228 HIS A N 1
ATOM 1758 C CA . HIS A 1 228 ? -13.222 -5.731 -13.366 1.00 79.31 228 HIS A CA 1
ATOM 1759 C C . HIS A 1 228 ? -14.669 -5.236 -13.304 1.00 79.31 228 HIS A C 1
ATOM 1761 O O . HIS A 1 228 ? -14.882 -4.082 -12.940 1.00 79.31 228 HIS A O 1
ATOM 1767 N N . ASP A 1 229 ? -15.646 -6.116 -13.547 1.00 79.94 229 ASP A N 1
ATOM 1768 C CA . ASP A 1 229 ? -17.074 -5.786 -13.442 1.00 79.94 229 ASP A CA 1
ATOM 1769 C C . ASP A 1 229 ? -17.418 -5.268 -12.034 1.00 79.94 229 ASP A C 1
ATOM 1771 O O . ASP A 1 229 ? -18.105 -4.263 -11.867 1.00 79.94 229 ASP A O 1
ATOM 1775 N N . ARG A 1 230 ? -16.882 -5.915 -10.990 1.00 83.56 230 ARG A N 1
ATOM 1776 C CA . ARG A 1 230 ? -17.094 -5.480 -9.602 1.00 83.56 230 ARG A CA 1
ATOM 1777 C C . ARG A 1 230 ? -16.385 -4.176 -9.268 1.00 83.56 230 ARG A C 1
ATOM 1779 O O . ARG A 1 230 ? -16.906 -3.419 -8.459 1.00 83.56 230 ARG A O 1
ATOM 1786 N N . ILE A 1 231 ? -15.191 -3.935 -9.816 1.00 84.88 231 ILE A N 1
ATOM 1787 C CA . ILE A 1 231 ? -14.478 -2.664 -9.633 1.00 84.88 231 ILE A CA 1
ATOM 1788 C C . ILE A 1 231 ? -15.314 -1.534 -10.226 1.00 84.88 231 ILE A C 1
ATOM 1790 O O . ILE A 1 231 ? -15.463 -0.511 -9.569 1.00 84.88 231 ILE A O 1
ATOM 1794 N N . GLU A 1 232 ? -15.891 -1.728 -11.412 1.00 84.44 232 GLU A N 1
ATOM 1795 C CA . GLU A 1 232 ? -16.753 -0.727 -12.043 1.00 84.44 232 GLU A CA 1
ATOM 1796 C C . GLU A 1 232 ? -17.993 -0.424 -11.192 1.00 84.44 232 GLU A C 1
ATOM 1798 O O . GLU A 1 232 ? -18.289 0.744 -10.932 1.00 84.44 232 GLU A O 1
ATOM 1803 N N . ASP A 1 233 ? -18.667 -1.458 -10.681 1.00 84.81 233 ASP A N 1
ATOM 1804 C CA . ASP A 1 233 ? -19.815 -1.296 -9.783 1.00 84.81 233 ASP A CA 1
ATOM 1805 C C . ASP A 1 233 ? -19.433 -0.604 -8.458 1.00 84.81 233 ASP A C 1
ATOM 1807 O O . ASP A 1 233 ? -20.161 0.267 -7.974 1.00 84.81 233 ASP A O 1
ATOM 1811 N N . TYR A 1 234 ? -18.291 -0.979 -7.870 1.00 85.75 234 TYR A N 1
ATOM 1812 C CA . TYR A 1 234 ? -17.837 -0.484 -6.567 1.00 85.75 234 TYR A CA 1
ATOM 1813 C C . TYR A 1 234 ? -17.300 0.952 -6.628 1.00 85.75 234 TYR A C 1
ATOM 1815 O O . TYR A 1 234 ? -17.620 1.779 -5.767 1.00 85.75 234 TYR A O 1
ATOM 1823 N N . ASP A 1 235 ? -16.498 1.263 -7.64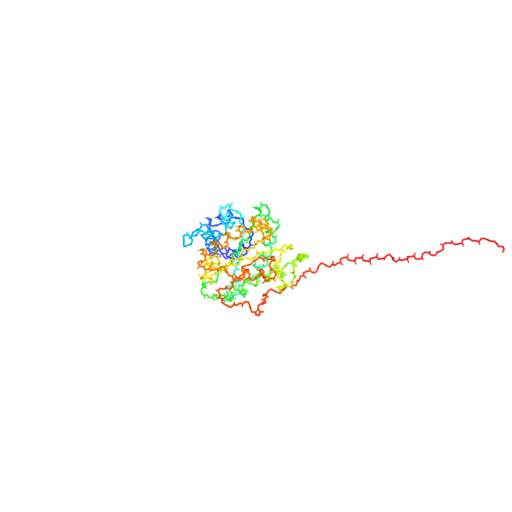8 1.00 86.44 235 ASP A N 1
ATOM 1824 C CA . ASP A 1 235 ? -15.953 2.603 -7.870 1.00 86.44 235 ASP A CA 1
ATOM 1825 C C . ASP A 1 235 ? -17.000 3.539 -8.489 1.00 86.44 235 ASP A C 1
ATOM 1827 O O . ASP A 1 235 ? -16.927 4.753 -8.310 1.00 86.44 235 ASP A O 1
ATOM 1831 N N . GLY A 1 236 ? -18.009 2.999 -9.180 1.00 81.56 236 GLY A N 1
ATOM 1832 C CA . GLY A 1 236 ? -19.012 3.784 -9.901 1.00 81.56 236 GLY A CA 1
ATOM 1833 C C . GLY A 1 236 ? -18.453 4.493 -11.140 1.00 81.56 236 GLY A C 1
ATOM 1834 O O . GLY A 1 236 ? -19.105 5.386 -11.685 1.00 81.56 236 GLY A O 1
ATOM 1835 N N . THR A 1 237 ? -17.249 4.113 -11.574 1.00 81.12 237 THR A N 1
ATOM 1836 C CA . THR A 1 237 ? -16.550 4.617 -12.759 1.00 81.12 237 THR A CA 1
ATOM 1837 C C . THR A 1 237 ? -15.830 3.470 -13.458 1.00 81.12 237 THR A C 1
ATOM 1839 O O . THR A 1 237 ? -15.531 2.445 -12.845 1.00 81.12 237 THR A O 1
ATOM 1842 N N . HIS A 1 238 ? -15.525 3.641 -14.742 1.00 77.00 238 HIS A N 1
ATOM 1843 C CA . HIS A 1 238 ? -14.794 2.630 -15.495 1.00 77.00 238 HIS A CA 1
ATOM 1844 C C . HIS A 1 238 ? -13.395 2.379 -14.887 1.00 77.00 238 HIS A C 1
ATOM 1846 O O . HIS A 1 238 ? -12.766 3.308 -14.346 1.00 77.00 238 HIS A O 1
ATOM 1852 N N . PRO A 1 239 ? -12.864 1.143 -15.004 1.00 78.50 239 PRO A N 1
ATOM 1853 C CA . PRO A 1 239 ? -11.484 0.842 -14.640 1.00 78.50 239 PRO A CA 1
ATOM 1854 C C . PRO A 1 239 ? -10.510 1.858 -15.254 1.00 78.50 239 PRO A C 1
ATOM 1856 O O . PRO A 1 239 ? -10.691 2.303 -16.389 1.00 78.50 239 PRO A O 1
ATOM 1859 N N . HIS A 1 240 ? -9.486 2.269 -14.498 1.00 76.00 240 HIS A N 1
ATOM 1860 C CA . HIS A 1 240 ? -8.480 3.204 -15.013 1.00 76.00 240 HIS A CA 1
ATOM 1861 C C . HIS A 1 240 ? -7.795 2.611 -16.249 1.00 76.00 240 HIS A C 1
ATOM 1863 O O . HIS A 1 240 ? -7.483 1.425 -16.258 1.00 76.00 240 HIS A O 1
ATOM 1869 N N . ALA A 1 241 ? -7.437 3.444 -17.229 1.00 74.81 241 ALA A N 1
ATOM 1870 C CA . ALA A 1 241 ? -6.746 3.030 -18.458 1.00 74.81 241 ALA A CA 1
ATOM 1871 C C . ALA A 1 241 ? -5.364 2.375 -18.245 1.00 74.81 241 ALA A C 1
ATOM 1873 O O . ALA A 1 241 ? -4.750 1.917 -19.199 1.00 74.81 241 ALA A O 1
ATOM 1874 N N . HIS A 1 242 ? -4.858 2.365 -17.010 1.00 75.94 242 HIS A N 1
ATOM 1875 C CA . HIS A 1 242 ? -3.598 1.709 -16.660 1.00 75.94 242 HIS A CA 1
ATOM 1876 C C . HIS A 1 242 ? -3.823 0.305 -16.113 1.00 75.94 242 HIS A C 1
ATOM 1878 O O . HIS A 1 242 ? -2.867 -0.454 -16.059 1.00 75.94 242 HIS A O 1
ATOM 1884 N N . ILE A 1 243 ? -5.056 -0.040 -15.716 1.00 73.56 243 ILE A N 1
ATOM 1885 C CA . ILE A 1 243 ? -5.394 -1.393 -15.287 1.00 73.56 243 ILE A CA 1
ATOM 1886 C C . ILE A 1 243 ? -5.333 -2.293 -16.521 1.00 73.56 243 ILE A C 1
ATOM 1888 O O . ILE A 1 243 ? -6.214 -2.234 -17.378 1.00 73.56 243 ILE A O 1
ATOM 1892 N N . GLY A 1 244 ? -4.271 -3.087 -16.603 1.00 66.12 244 GLY A N 1
ATOM 1893 C CA . GLY A 1 244 ? -3.965 -3.984 -17.711 1.00 66.12 244 GLY A CA 1
ATOM 1894 C C . GLY A 1 244 ? -3.295 -5.264 -17.219 1.00 66.12 244 GLY A C 1
ATOM 1895 O O . GLY A 1 244 ? -3.021 -5.417 -16.027 1.00 66.12 244 GLY A O 1
ATOM 1896 N N . ASP A 1 245 ? -3.059 -6.189 -18.143 1.00 68.25 245 ASP A N 1
ATOM 1897 C CA . ASP A 1 245 ? -2.359 -7.441 -17.867 1.00 68.25 245 ASP A CA 1
ATOM 1898 C C . ASP A 1 245 ? -0.861 -7.259 -18.121 1.00 68.25 245 ASP A C 1
ATOM 1900 O O . ASP A 1 245 ? -0.475 -6.744 -19.158 1.00 68.25 245 ASP A O 1
ATOM 1904 N N . TRP A 1 246 ? -0.004 -7.743 -17.228 1.00 64.44 246 TRP A N 1
ATOM 1905 C CA . TRP A 1 246 ? 1.457 -7.709 -17.408 1.00 64.44 246 TRP A CA 1
ATOM 1906 C C . TRP A 1 246 ? 1.951 -8.408 -18.682 1.00 64.44 246 TRP A C 1
ATOM 1908 O O . TRP A 1 246 ? 3.036 -8.126 -19.179 1.00 64.44 246 TRP A O 1
ATOM 1918 N N . GLU A 1 247 ? 1.174 -9.361 -19.197 1.00 67.25 247 GLU A N 1
ATOM 1919 C CA . GLU A 1 247 ? 1.428 -10.022 -20.474 1.00 67.25 247 GLU A CA 1
ATOM 1920 C C . GLU A 1 247 ? 1.155 -9.116 -21.699 1.00 67.25 247 GLU A C 1
ATOM 1922 O O . GLU A 1 247 ? 1.459 -9.523 -22.821 1.00 67.25 247 GLU A O 1
ATOM 1927 N N . ASP A 1 248 ? 0.573 -7.926 -21.508 1.00 72.50 248 ASP A N 1
ATOM 1928 C CA . ASP A 1 248 ? 0.302 -6.929 -22.547 1.00 72.50 248 ASP A CA 1
ATOM 1929 C C . ASP A 1 248 ? 1.504 -5.995 -22.754 1.00 72.50 248 ASP A C 1
ATOM 1931 O O . ASP A 1 248 ? 1.871 -5.218 -21.868 1.00 72.50 248 ASP A O 1
ATOM 1935 N N . ASP A 1 249 ? 2.076 -6.044 -23.960 1.00 72.81 249 ASP A N 1
ATOM 1936 C CA . ASP A 1 249 ? 3.231 -5.247 -24.387 1.00 72.81 249 ASP A CA 1
ATOM 1937 C C . ASP A 1 249 ? 2.951 -3.730 -24.412 1.00 72.81 249 ASP A C 1
ATOM 1939 O O . ASP A 1 249 ? 3.893 -2.936 -24.406 1.00 72.81 249 ASP A O 1
ATOM 1943 N N . ASP A 1 250 ? 1.679 -3.315 -24.443 1.00 71.88 250 ASP A N 1
ATOM 1944 C CA . ASP A 1 250 ? 1.278 -1.902 -24.399 1.00 71.88 250 ASP A CA 1
ATOM 1945 C C . ASP A 1 250 ? 1.039 -1.396 -22.958 1.00 71.88 250 ASP A C 1
ATOM 1947 O O . ASP A 1 250 ? 0.753 -0.211 -22.747 1.00 71.88 250 ASP A O 1
ATOM 1951 N N . SER A 1 251 ? 1.162 -2.276 -21.957 1.00 78.38 251 SER A N 1
ATOM 1952 C CA . SER A 1 251 ? 0.929 -1.965 -20.547 1.00 78.38 251 SER A CA 1
ATOM 1953 C C . SER A 1 251 ? 2.230 -1.822 -19.750 1.00 78.38 251 SER A C 1
ATOM 1955 O O . SER A 1 251 ? 3.277 -2.370 -20.090 1.00 78.38 251 SER A O 1
ATOM 1957 N N . HIS A 1 252 ? 2.156 -1.078 -18.645 1.00 84.31 252 HIS A N 1
ATOM 1958 C CA . HIS A 1 252 ? 3.243 -0.964 -17.674 1.00 84.31 252 HIS A CA 1
ATOM 1959 C C . HIS A 1 252 ? 2.679 -1.173 -16.274 1.00 84.31 252 HIS A C 1
ATOM 1961 O O . HIS A 1 252 ? 1.963 -0.309 -15.760 1.00 84.31 252 HIS A O 1
ATOM 1967 N N . GLU A 1 253 ? 3.018 -2.299 -15.643 1.00 86.19 253 GLU A N 1
ATOM 1968 C CA . GLU A 1 253 ? 2.469 -2.705 -14.338 1.00 86.19 253 GLU A CA 1
ATOM 1969 C C . GLU A 1 253 ? 2.635 -1.612 -13.272 1.00 86.19 253 GLU A C 1
ATOM 1971 O O . GLU A 1 253 ? 1.721 -1.325 -12.498 1.00 86.19 253 GLU A O 1
ATOM 1976 N N . TRP A 1 254 ? 3.783 -0.927 -13.278 1.00 90.69 254 TRP A N 1
ATOM 1977 C CA . TRP A 1 254 ? 4.103 0.117 -12.305 1.00 90.69 254 TRP A CA 1
ATOM 1978 C C . TRP A 1 254 ? 3.129 1.305 -12.340 1.00 90.69 254 TRP A C 1
ATOM 1980 O O . TRP A 1 254 ? 2.922 1.960 -11.316 1.00 90.69 254 TRP A O 1
ATOM 1990 N N . LYS A 1 255 ? 2.458 1.558 -13.475 1.00 90.31 255 LYS A N 1
ATOM 1991 C CA . LYS A 1 255 ? 1.424 2.602 -13.588 1.00 90.31 255 LYS A CA 1
ATOM 1992 C C . LYS A 1 255 ? 0.169 2.264 -12.774 1.00 90.31 255 LYS A C 1
ATOM 1994 O O . LYS A 1 255 ? -0.616 3.156 -12.460 1.00 90.31 255 LYS A O 1
ATOM 1999 N N . GLN A 1 256 ? -0.018 0.993 -12.406 1.00 90.69 256 GLN A N 1
ATOM 2000 C CA . GLN A 1 256 ? -1.136 0.505 -11.589 1.00 90.69 256 GLN A CA 1
ATOM 2001 C C . GLN A 1 256 ? -0.880 0.600 -10.087 1.00 90.69 256 GLN A C 1
ATOM 2003 O O . GLN A 1 256 ? -1.834 0.515 -9.296 1.00 90.69 256 GLN A O 1
ATOM 2008 N N . TYR A 1 257 ? 0.387 0.761 -9.693 1.00 94.12 257 TYR A N 1
ATOM 2009 C CA . TYR A 1 257 ? 0.794 0.703 -8.298 1.00 94.12 257 TYR A CA 1
ATOM 2010 C C . TYR A 1 257 ? 0.092 1.778 -7.478 1.00 94.12 257 TYR A C 1
ATOM 2012 O O . TYR A 1 257 ? -0.644 1.456 -6.549 1.00 94.12 257 TYR A O 1
ATOM 2020 N N . LEU A 1 258 ? 0.193 3.035 -7.902 1.00 93.69 258 LEU A N 1
ATOM 2021 C CA . LEU A 1 258 ? -0.618 4.137 -7.398 1.00 93.69 258 LEU A CA 1
ATOM 2022 C C . LEU A 1 258 ? -1.241 4.853 -8.599 1.00 93.69 258 LEU A C 1
ATO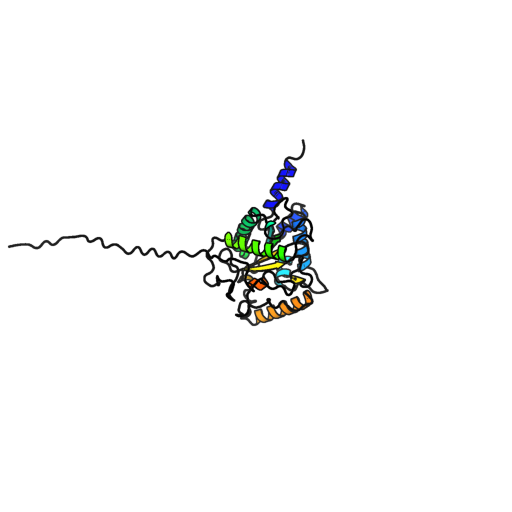M 2024 O O . LEU A 1 258 ? -0.550 5.552 -9.338 1.00 93.69 258 LEU A O 1
ATOM 2028 N N . LEU A 1 259 ? -2.539 4.632 -8.815 1.00 90.75 259 LEU A N 1
ATOM 2029 C CA . LEU A 1 259 ? -3.266 5.193 -9.956 1.00 90.75 259 LEU A CA 1
ATOM 2030 C C . LEU A 1 259 ? -3.382 6.722 -9.826 1.00 90.75 259 LEU A C 1
ATOM 2032 O O . LEU A 1 259 ? -3.719 7.191 -8.741 1.00 90.75 259 LEU A O 1
ATOM 2036 N N . PRO A 1 260 ? -3.193 7.505 -10.894 1.00 87.75 260 PRO A N 1
ATOM 2037 C CA . PRO A 1 260 ? -3.593 8.909 -10.894 1.00 87.75 260 PRO A CA 1
ATOM 2038 C C . PRO A 1 260 ? -5.094 9.053 -10.599 1.00 87.75 260 PRO A C 1
ATOM 2040 O O . PRO A 1 260 ? -5.907 8.233 -11.052 1.00 87.75 260 PRO A O 1
ATOM 2043 N N . ALA A 1 261 ? -5.482 10.070 -9.826 1.00 83.50 261 ALA A N 1
ATOM 2044 C CA . ALA A 1 261 ? -6.902 10.353 -9.607 1.00 83.50 261 ALA A CA 1
ATOM 2045 C C . ALA A 1 261 ? -7.540 11.089 -10.799 1.00 83.50 261 ALA A C 1
ATOM 2047 O O . ALA A 1 261 ? -8.734 10.920 -11.038 1.00 83.50 261 ALA A O 1
ATOM 2048 N N . GLY A 1 262 ? -6.753 11.853 -11.567 1.00 73.19 262 GLY A N 1
ATOM 2049 C CA . GLY A 1 262 ? -7.202 12.610 -12.742 1.00 73.19 262 GLY A CA 1
ATOM 2050 C C . GLY A 1 262 ? -6.311 12.437 -13.979 1.00 73.19 262 GLY A C 1
ATOM 2051 O O . GLY A 1 262 ? -5.561 11.474 -14.095 1.00 73.19 262 GLY A O 1
ATOM 2052 N N . ASP A 1 263 ? -6.386 13.398 -14.905 1.00 60.53 263 ASP A N 1
ATOM 2053 C CA . ASP A 1 263 ? -5.662 13.378 -16.192 1.00 60.53 263 ASP A CA 1
ATOM 2054 C C . ASP A 1 263 ? -4.144 13.633 -16.068 1.00 60.53 263 ASP A C 1
ATOM 2056 O O . ASP A 1 263 ? -3.415 13.537 -17.059 1.00 60.53 263 ASP A O 1
ATOM 2060 N N . GLU A 1 264 ? -3.657 14.006 -14.879 1.00 56.00 264 GLU A N 1
ATOM 2061 C CA . GLU A 1 264 ? -2.236 14.255 -14.627 1.00 56.00 264 GLU A CA 1
ATOM 2062 C C . GLU A 1 264 ? -1.482 12.918 -14.571 1.00 56.00 264 GLU A C 1
ATOM 2064 O O . GLU A 1 264 ? -1.294 12.293 -13.528 1.00 56.00 264 GLU A O 1
ATOM 2069 N N . ALA A 1 265 ? -1.098 12.451 -15.759 1.00 64.50 265 ALA A N 1
ATOM 2070 C CA . ALA A 1 265 ? -0.267 11.275 -15.949 1.00 64.50 265 ALA A CA 1
ATOM 2071 C C . ALA A 1 265 ? 1.131 11.488 -15.346 1.00 64.50 265 ALA A C 1
ATOM 2073 O O . ALA A 1 265 ? 1.596 12.615 -15.163 1.00 64.50 265 ALA A O 1
ATOM 2074 N N . PHE A 1 266 ? 1.812 10.380 -15.050 1.00 69.81 266 PHE A N 1
ATOM 2075 C CA . PHE A 1 266 ? 3.218 10.367 -14.653 1.00 69.81 266 PHE A CA 1
ATOM 2076 C C . PHE A 1 266 ? 4.042 11.331 -15.518 1.00 69.81 266 PHE A C 1
ATOM 2078 O O . PHE A 1 266 ? 3.897 11.343 -16.742 1.00 69.81 266 PHE A O 1
ATOM 2085 N N . ALA A 1 267 ? 4.871 12.167 -14.882 1.00 67.62 267 ALA A N 1
ATOM 2086 C CA . ALA A 1 267 ? 5.679 13.151 -15.595 1.00 67.62 267 ALA A CA 1
ATOM 2087 C C . ALA A 1 267 ? 6.503 12.453 -16.690 1.00 67.62 267 ALA A C 1
ATOM 2089 O O . ALA A 1 267 ? 7.155 11.445 -16.427 1.00 67.62 267 ALA A O 1
ATOM 2090 N N . ASP A 1 268 ? 6.416 12.968 -17.919 1.00 70.19 268 ASP A N 1
ATOM 2091 C CA . ASP A 1 268 ? 7.061 12.414 -19.119 1.00 70.19 268 ASP A CA 1
ATOM 2092 C C . ASP A 1 268 ? 6.728 10.938 -19.433 1.00 70.19 268 ASP A C 1
ATOM 2094 O O . ASP A 1 268 ? 7.451 10.290 -20.186 1.00 70.19 268 ASP A O 1
ATOM 2098 N N . ASP A 1 269 ? 5.627 10.411 -18.882 1.00 76.44 269 ASP A N 1
ATOM 2099 C CA . ASP A 1 269 ? 5.242 8.992 -18.947 1.00 76.44 269 ASP A CA 1
ATOM 2100 C C . ASP A 1 269 ? 6.329 8.036 -18.406 1.00 76.44 269 ASP A C 1
ATOM 2102 O O . ASP A 1 269 ? 6.411 6.870 -18.795 1.00 76.44 269 ASP A O 1
ATOM 2106 N N . ALA A 1 270 ? 7.171 8.534 -17.493 1.00 84.88 270 ALA A N 1
ATOM 2107 C CA . ALA A 1 270 ? 8.305 7.811 -16.932 1.00 84.88 270 ALA A CA 1
ATOM 2108 C C . ALA A 1 270 ? 8.028 7.298 -15.510 1.00 84.88 270 ALA A C 1
ATOM 2110 O O . ALA A 1 270 ? 7.370 7.957 -14.698 1.00 84.88 270 ALA A O 1
ATOM 2111 N N . CYS A 1 271 ? 8.575 6.121 -15.198 1.00 88.75 271 CYS A N 1
ATOM 2112 C CA . CYS A 1 271 ? 8.538 5.567 -13.848 1.00 88.75 271 CYS A CA 1
ATOM 2113 C C . CYS A 1 271 ? 9.392 6.431 -12.903 1.00 88.75 271 CYS A C 1
ATOM 2115 O O . CYS A 1 271 ? 10.550 6.696 -13.230 1.00 88.75 271 CYS A O 1
ATOM 2117 N N . PRO A 1 272 ? 8.881 6.839 -11.726 1.00 91.88 272 PRO A N 1
ATOM 2118 C CA . PRO A 1 272 ? 9.667 7.605 -10.754 1.00 91.88 272 PRO A CA 1
ATOM 2119 C C . PRO A 1 272 ? 10.780 6.815 -10.049 1.00 91.88 272 PRO A C 1
ATOM 2121 O O . PRO A 1 272 ? 11.562 7.415 -9.316 1.00 91.88 272 PRO A O 1
ATOM 2124 N N . LEU A 1 273 ? 10.822 5.491 -10.219 1.00 92.56 273 LEU A N 1
ATOM 2125 C CA . LEU A 1 273 ? 11.817 4.620 -9.599 1.00 92.56 273 LEU A CA 1
ATOM 2126 C C . LEU A 1 273 ? 13.136 4.651 -10.388 1.00 92.56 273 LEU A C 1
ATOM 2128 O O . LEU A 1 273 ? 13.151 4.367 -11.586 1.00 92.56 273 LEU A O 1
ATOM 2132 N N . ASP A 1 274 ? 14.243 4.933 -9.703 1.00 92.88 274 ASP A N 1
ATOM 2133 C CA . ASP A 1 274 ? 15.598 4.831 -10.247 1.00 92.88 274 ASP A CA 1
ATOM 2134 C C . ASP A 1 274 ? 16.173 3.439 -9.956 1.00 92.88 274 ASP A C 1
ATOM 2136 O O . ASP A 1 274 ? 16.645 3.153 -8.850 1.00 92.88 274 ASP A O 1
ATOM 2140 N N . VAL A 1 275 ? 16.091 2.553 -10.951 1.00 90.94 275 VAL A N 1
ATOM 2141 C CA . VAL A 1 275 ? 16.469 1.142 -10.820 1.00 90.94 275 VAL A CA 1
ATOM 2142 C C . VAL A 1 275 ? 17.944 0.950 -11.142 1.00 90.94 275 VAL A C 1
ATOM 2144 O O . VAL A 1 275 ? 18.396 1.102 -12.276 1.00 90.94 275 VAL A O 1
ATOM 2147 N N . HIS A 1 276 ? 18.686 0.529 -10.128 1.00 87.12 276 HIS A N 1
ATOM 2148 C CA . HIS A 1 276 ? 20.093 0.158 -10.215 1.00 87.12 276 HIS A CA 1
ATOM 2149 C C . HIS A 1 276 ? 20.278 -1.253 -9.632 1.00 87.12 276 HIS A C 1
ATOM 2151 O O . HIS A 1 276 ? 20.438 -1.401 -8.421 1.00 87.12 276 HIS A O 1
ATOM 2157 N N . PRO A 1 277 ? 20.188 -2.309 -10.462 1.00 76.06 277 PRO A N 1
ATOM 2158 C CA . PRO A 1 277 ? 20.212 -3.685 -9.984 1.00 76.06 277 PRO A CA 1
ATOM 2159 C C . PRO A 1 277 ? 21.593 -4.056 -9.431 1.00 76.06 277 PRO A C 1
ATOM 2161 O O . PRO A 1 277 ? 22.627 -3.668 -9.977 1.00 76.06 277 PRO A O 1
ATOM 2164 N N . VAL A 1 278 ? 21.613 -4.852 -8.359 1.00 75.75 278 VAL A N 1
ATOM 2165 C CA . VAL A 1 278 ? 22.848 -5.464 -7.860 1.00 75.75 278 VAL A CA 1
ATOM 2166 C C . VAL A 1 278 ? 23.292 -6.522 -8.870 1.00 75.75 278 VAL A C 1
ATOM 2168 O O . VAL A 1 278 ? 22.656 -7.569 -9.008 1.00 75.75 278 VAL A O 1
ATOM 2171 N N . ASP A 1 279 ? 24.381 -6.246 -9.588 1.00 63.62 279 ASP A N 1
ATOM 2172 C CA . ASP A 1 279 ? 24.956 -7.191 -10.543 1.00 63.62 279 ASP A CA 1
ATOM 2173 C C . ASP A 1 279 ? 25.335 -8.501 -9.841 1.00 63.62 279 ASP A C 1
ATOM 2175 O O . ASP A 1 279 ? 26.086 -8.519 -8.858 1.00 63.62 279 ASP A O 1
ATOM 2179 N N . VAL A 1 280 ? 24.900 -9.630 -10.406 1.00 54.53 280 VAL A N 1
ATOM 2180 C CA . VAL A 1 280 ? 25.499 -10.926 -10.082 1.00 54.53 280 VAL A CA 1
ATOM 2181 C C . VAL A 1 280 ? 26.899 -10.899 -10.682 1.00 54.53 280 VAL A C 1
ATOM 2183 O O . VAL A 1 280 ? 27.076 -11.181 -11.866 1.00 54.53 280 VAL A O 1
ATOM 2186 N N . ALA A 1 281 ? 27.904 -10.503 -9.898 1.00 44.94 281 ALA A N 1
ATOM 2187 C CA . ALA A 1 281 ? 29.290 -10.591 -10.331 1.00 44.94 281 ALA A CA 1
ATOM 2188 C C . ALA A 1 281 ? 29.540 -12.025 -10.814 1.00 44.94 281 ALA A C 1
ATOM 2190 O O . ALA A 1 281 ? 29.521 -12.975 -10.030 1.00 44.94 281 ALA A O 1
ATOM 2191 N N . SER A 1 282 ? 29.722 -12.185 -12.125 1.00 38.69 282 SER A N 1
ATOM 2192 C CA . SER A 1 282 ? 30.072 -13.452 -12.743 1.00 38.69 282 SER A CA 1
ATOM 2193 C C . SER A 1 282 ? 31.374 -13.924 -12.110 1.00 38.69 282 SER A C 1
ATOM 2195 O O . SER A 1 282 ? 32.441 -13.386 -12.409 1.00 38.69 282 SER A O 1
ATOM 2197 N N . SER A 1 283 ? 31.291 -14.907 -11.216 1.00 37.97 283 SER A N 1
ATOM 2198 C CA . SER A 1 283 ? 32.444 -15.615 -10.677 1.00 37.97 283 SER A CA 1
ATOM 2199 C C . SER A 1 283 ? 33.053 -16.476 -11.787 1.00 37.97 283 SER A C 1
ATOM 2201 O O . SER A 1 283 ? 32.884 -17.693 -11.815 1.00 37.97 283 SER A O 1
ATOM 2203 N N . ASN A 1 284 ? 33.729 -15.834 -12.737 1.00 37.28 284 ASN A N 1
ATOM 2204 C CA . ASN A 1 284 ? 34.718 -16.480 -13.583 1.00 37.28 284 ASN A CA 1
ATOM 2205 C C . ASN A 1 284 ? 36.065 -16.359 -12.869 1.00 37.28 284 ASN A C 1
ATOM 2207 O O . ASN A 1 284 ? 36.875 -15.492 -13.190 1.00 37.28 284 ASN A O 1
ATOM 2211 N N . ASP A 1 285 ? 36.303 -17.248 -11.904 1.00 39.75 285 ASP A N 1
ATOM 2212 C CA . ASP A 1 285 ? 37.670 -17.645 -11.569 1.00 39.75 285 ASP A CA 1
ATOM 2213 C C . ASP A 1 285 ? 38.197 -18.489 -12.740 1.00 39.75 285 ASP A C 1
ATOM 2215 O O . ASP A 1 285 ? 38.186 -19.720 -12.712 1.00 39.75 285 ASP A O 1
ATOM 2219 N N . ASP A 1 286 ? 38.641 -17.817 -13.804 1.00 42.06 286 ASP A N 1
ATOM 2220 C CA . ASP A 1 286 ? 39.545 -18.413 -14.786 1.00 42.06 286 ASP A CA 1
ATOM 2221 C C . ASP A 1 286 ? 40.959 -18.410 -14.190 1.00 42.06 286 ASP A C 1
ATOM 2223 O O . ASP A 1 286 ? 41.832 -17.622 -14.551 1.00 42.06 286 ASP A O 1
ATOM 2227 N N . ALA A 1 287 ? 41.172 -19.280 -13.203 1.00 42.22 287 ALA A N 1
ATOM 2228 C CA . ALA A 1 287 ? 42.506 -19.710 -12.817 1.00 42.22 287 ALA A CA 1
ATOM 2229 C C . ALA A 1 287 ? 42.923 -20.842 -13.766 1.00 42.22 287 ALA A C 1
ATOM 2231 O O . ALA A 1 287 ? 42.895 -22.024 -13.416 1.00 42.22 287 ALA A O 1
ATOM 2232 N N . GLY A 1 288 ? 43.285 -20.475 -14.997 1.00 33.44 288 GLY A N 1
ATOM 2233 C CA . GLY A 1 288 ? 44.037 -21.360 -15.879 1.00 33.44 288 GLY A CA 1
ATOM 2234 C C . GLY A 1 288 ? 45.350 -21.767 -15.191 1.00 33.44 288 GLY A C 1
ATOM 2235 O O . GLY A 1 288 ? 46.006 -20.913 -14.589 1.00 33.44 288 GLY A O 1
ATOM 2236 N N . PRO A 1 289 ? 45.749 -23.050 -15.218 1.00 41.34 289 PRO A N 1
ATOM 2237 C CA . PRO A 1 289 ? 46.982 -23.470 -14.574 1.00 41.34 289 PRO A CA 1
ATOM 2238 C C . PRO A 1 289 ? 48.172 -22.904 -15.356 1.00 41.34 289 PRO A C 1
ATOM 2240 O O . PRO A 1 289 ? 48.322 -23.174 -16.548 1.00 41.34 289 PRO A O 1
ATOM 2243 N N . GLU A 1 290 ? 49.020 -22.122 -14.687 1.00 40.03 290 GLU A N 1
ATOM 2244 C CA . GLU A 1 290 ? 50.344 -21.784 -15.203 1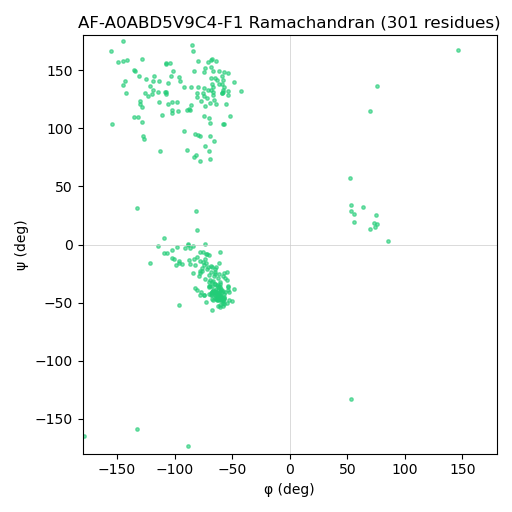.00 40.03 290 GLU A CA 1
ATOM 2245 C C . GLU A 1 290 ? 51.178 -23.073 -15.297 1.00 40.03 290 GLU A C 1
ATOM 2247 O O . GLU A 1 290 ? 51.378 -23.781 -14.308 1.00 40.03 290 GLU A O 1
ATOM 2252 N N . ASP A 1 291 ? 51.628 -23.386 -16.515 1.00 39.38 291 ASP A N 1
ATOM 2253 C CA . ASP A 1 291 ? 52.570 -24.460 -16.830 1.00 39.38 291 ASP A CA 1
ATOM 2254 C C . ASP A 1 291 ? 53.882 -24.265 -16.046 1.00 39.38 291 ASP A C 1
ATOM 2256 O O . ASP A 1 291 ? 54.738 -23.455 -16.415 1.00 39.38 291 ASP A O 1
ATOM 2260 N N . ASP A 1 292 ? 54.073 -25.045 -14.981 1.00 40.12 292 ASP A N 1
ATOM 2261 C CA . ASP A 1 292 ? 55.371 -25.191 -14.323 1.00 40.12 292 ASP A CA 1
ATOM 2262 C C . ASP A 1 292 ? 56.244 -26.145 -15.155 1.00 40.12 292 ASP A C 1
ATOM 2264 O O . ASP A 1 292 ? 56.175 -27.378 -15.060 1.00 40.12 292 ASP A O 1
ATOM 2268 N N . ALA A 1 293 ? 57.046 -25.554 -16.041 1.00 41.22 293 ALA A N 1
ATOM 2269 C CA . ALA A 1 293 ? 58.048 -26.241 -16.838 1.00 41.22 293 ALA A CA 1
ATOM 2270 C C . ALA A 1 293 ? 59.157 -26.809 -15.933 1.00 41.22 293 ALA A C 1
ATOM 2272 O O . ALA A 1 293 ? 60.203 -26.196 -15.707 1.00 41.22 293 ALA A O 1
ATOM 2273 N N . THR A 1 294 ? 58.954 -28.035 -15.457 1.00 39.75 294 THR A N 1
ATOM 2274 C CA . THR A 1 294 ? 59.995 -28.849 -14.829 1.00 39.75 294 THR A CA 1
ATOM 2275 C C . THR A 1 294 ? 60.944 -29.394 -15.896 1.00 39.75 294 THR A C 1
ATOM 2277 O O . THR A 1 294 ? 60.604 -30.242 -16.720 1.00 39.75 294 THR A O 1
ATOM 2280 N N . ALA A 1 295 ? 62.172 -28.879 -15.887 1.00 39.38 2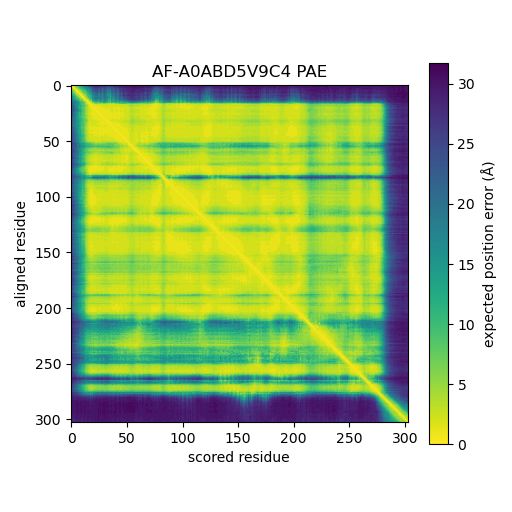95 ALA A N 1
ATOM 2281 C CA . ALA A 1 295 ? 63.267 -29.359 -16.714 1.00 39.38 295 ALA A CA 1
ATOM 2282 C C . ALA A 1 295 ? 63.913 -30.635 -16.133 1.00 39.38 295 ALA A C 1
ATOM 2284 O O . ALA A 1 295 ? 64.291 -30.661 -14.962 1.00 39.38 295 ALA A O 1
ATOM 2285 N N . SER A 1 296 ? 64.162 -31.599 -17.035 1.00 44.28 296 SER A N 1
ATOM 2286 C CA . SER A 1 296 ? 65.101 -32.744 -16.968 1.00 44.28 296 SER A CA 1
ATOM 2287 C C . SER A 1 296 ? 64.705 -33.958 -16.101 1.00 44.28 296 SER A C 1
ATOM 2289 O O . SER A 1 296 ? 64.246 -33.787 -14.976 1.00 44.28 296 SER A O 1
ATOM 2291 N N . PRO A 1 297 ? 64.906 -35.206 -16.599 1.00 45.91 297 PRO A N 1
ATOM 2292 C CA . PRO A 1 297 ? 66.227 -35.685 -17.030 1.00 45.91 297 PRO A CA 1
ATOM 2293 C C . PRO A 1 297 ? 66.263 -36.450 -18.367 1.00 45.91 297 PRO A C 1
ATOM 2295 O O . PRO A 1 297 ? 65.333 -37.157 -18.745 1.00 45.91 297 PRO A O 1
ATOM 2298 N N . GLY A 1 298 ? 67.399 -36.346 -19.058 1.00 39.16 298 GLY A N 1
ATOM 2299 C CA . GLY A 1 298 ? 67.775 -37.219 -20.165 1.00 39.16 298 GLY A CA 1
ATOM 2300 C C . GLY A 1 298 ? 69.160 -37.796 -19.906 1.00 39.16 298 GLY A C 1
ATOM 2301 O O . GLY A 1 298 ? 70.157 -37.165 -20.247 1.00 39.16 298 GLY A O 1
ATOM 2302 N N . ASP A 1 299 ? 69.206 -38.980 -19.297 1.00 48.22 299 ASP A N 1
ATOM 2303 C CA . ASP A 1 299 ? 70.373 -39.857 -19.339 1.00 48.22 299 ASP A CA 1
ATOM 2304 C C . ASP A 1 299 ? 70.455 -40.502 -20.730 1.00 48.22 299 ASP A C 1
ATOM 2306 O O . ASP A 1 299 ? 69.490 -41.089 -21.224 1.00 48.22 299 ASP A O 1
ATOM 2310 N N . GLY A 1 300 ? 71.619 -40.383 -21.366 1.00 41.34 300 GLY A N 1
ATOM 2311 C CA . GLY A 1 300 ? 71.943 -40.992 -22.653 1.00 41.34 300 GLY A CA 1
ATOM 2312 C C . GLY A 1 300 ? 73.451 -41.186 -22.773 1.00 41.34 300 GLY A C 1
ATOM 2313 O O . GLY A 1 300 ? 74.204 -40.237 -22.955 1.00 41.34 300 GLY A O 1
ATOM 2314 N N . GLU A 1 301 ? 73.862 -42.434 -22.604 1.00 50.03 301 GLU A N 1
ATOM 2315 C CA . GLU A 1 301 ? 75.206 -42.939 -22.338 1.00 50.03 301 GLU A CA 1
ATOM 2316 C C . GLU A 1 301 ? 76.087 -43.104 -23.599 1.00 50.03 301 GLU A C 1
ATOM 2318 O O . GLU A 1 301 ? 75.613 -43.512 -24.657 1.00 50.03 301 GLU A O 1
ATOM 2323 N N . SER A 1 302 ? 77.405 -42.937 -23.405 1.00 48.97 302 SER A N 1
ATOM 2324 C CA . SER A 1 302 ? 78.548 -43.587 -24.096 1.00 48.97 302 SER A CA 1
ATOM 2325 C C . SER A 1 302 ? 78.898 -43.290 -25.571 1.00 48.97 302 SER A C 1
ATOM 2327 O O . SER A 1 302 ? 78.224 -43.735 -26.497 1.00 48.97 302 SER A O 1
ATOM 2329 N N . ALA A 1 303 ? 80.081 -42.684 -25.773 1.00 43.25 303 ALA A N 1
ATOM 2330 C CA . ALA A 1 303 ? 81.292 -43.310 -26.348 1.00 43.25 303 ALA A CA 1
ATOM 2331 C C . ALA A 1 303 ? 82.521 -42.398 -26.161 1.00 43.25 303 ALA A C 1
ATOM 2333 O O . ALA A 1 303 ? 82.383 -41.173 -26.378 1.00 43.25 303 ALA A O 1
#

Radius of gyration: 24.87 Å; Cα contacts (8 Å, |Δi|>4): 464; chains: 1; bounding box: 106×64×67 Å

pLDDT: mean 82.6, std 18.28, range [30.88, 98.75]

InterPro domains:
  IPR014988 Uncharacterised protein family, YqcI/YcgG [PF08892] (56-273)
  IPR014988 Uncharacterised protein family, YqcI/YcgG [PTHR40045] (30-273)

Organism: NCBI:txid755308

Secondary structure (DSSP, 8-state):
---HHHHHHHHHHHHTSSS-EEHHHHHHHHHTT-S-HHHHHHHHHHHHHHHSEETTEE-S-HHHHHHHHHT--EEEEEPBPTT----GGGGB-HHHHHHHHHHHHHHHHHGGGT-TT--EEEEEPPPSSGGG--HHHHHHHHHHHHHHHHHH--SPPPTTSBSSTTSTTB--EETTEEEEEEEEBTT-SS-TTTB-SSS-EEEEEEGGGGTTTSTTSHHHHHHHHHHHHHHHHHHSSPPPTT---TT-TT--GGGGTS--SSS--SGGG--S---------------PPP-------------